Protein AF-A0A7C1HEB1-F1 (afdb_monomer_lite)

Secondary structure (DSSP, 8-state):
--HHHHHHHHHHHHHHHHHHGGGSPPPEEEEEEEE--EEE---TTS---TT-SS-EEE--EEEEEEEEEETTTTEEEEEEEEEEEEEEEETTEEEEEEEEEEEEEESSSS-STT-EEEEEEE----S------SS-TT---HHHHTTSS-SS-EEEEEEEEEPTTT--EEEEEEE-SS-SSS---S---EEEEEE-

pLDDT: mean 77.67, std 15.4, range [36.41, 97.12]

Sequence (196 aa):
MSKQIIRSITLSMLVLFSVSGMLMAAPTVKFFGYQWLRYTWYQEGAEQDSVSDKNGFNIPRTYIRTSVKDDDVGYDARLTLDINNVAGAQTGADWSIWVKYGYVDLYKLIPIPEMTLRIGLQNMYFGTVDPWGYPIATSAAFGDRHKIAPASAEHGVALVGLIPGGWGEYQLALYNGAGYKKLEDNTEKMGVASLL

Radius of gyration: 22.31 Å; chains: 1; bounding box: 43×63×53 Å

Structure (mmCIF, N/CA/C/O backbone):
data_AF-A0A7C1HEB1-F1
#
_entry.id   AF-A0A7C1HEB1-F1
#
loop_
_atom_site.group_PDB
_atom_site.id
_atom_site.type_symbol
_atom_site.label_atom_id
_atom_site.label_alt_id
_atom_site.label_comp_id
_atom_site.label_asym_id
_atom_site.label_entity_id
_atom_site.label_seq_id
_atom_site.pdbx_PDB_ins_code
_atom_site.Cartn_x
_atom_site.Cartn_y
_atom_site.Cartn_z
_atom_site.occupancy
_atom_site.B_iso_or_equiv
_atom_site.auth_seq_id
_atom_site.auth_comp_id
_atom_site.auth_asym_id
_atom_site.auth_atom_id
_atom_site.pdbx_PDB_model_num
ATOM 1 N N . MET A 1 1 ? -17.330 43.067 27.565 1.00 59.59 1 MET A N 1
ATOM 2 C CA . MET A 1 1 ? -16.017 42.404 27.380 1.00 59.59 1 MET A CA 1
ATOM 3 C C . MET A 1 1 ? -15.480 42.775 26.004 1.00 59.59 1 MET A C 1
ATOM 5 O O . MET A 1 1 ? -16.248 42.711 25.050 1.00 59.59 1 MET A O 1
ATOM 9 N N . SER A 1 2 ? -14.238 43.259 25.885 1.00 69.19 2 SER A N 1
ATOM 10 C CA . SER A 1 2 ? -13.726 43.737 24.590 1.00 69.19 2 SER A CA 1
ATOM 11 C C . SER A 1 2 ? -13.555 42.567 23.608 1.00 69.19 2 SER A C 1
ATOM 13 O O . SER A 1 2 ? -13.245 41.445 24.012 1.00 69.19 2 SER A O 1
ATOM 15 N N . LYS A 1 3 ? -13.743 42.812 22.303 1.00 68.69 3 LYS A N 1
ATOM 16 C CA . LYS A 1 3 ? -13.572 41.783 21.255 1.00 68.69 3 LYS A CA 1
ATOM 17 C C . LYS A 1 3 ? -12.175 41.144 21.277 1.00 68.69 3 LYS A C 1
ATOM 19 O O . LYS A 1 3 ? -12.022 40.002 20.856 1.00 68.69 3 LYS A O 1
ATOM 24 N N . GLN A 1 4 ? -11.172 41.861 21.787 1.00 71.69 4 GLN A N 1
ATOM 25 C CA . GLN A 1 4 ? -9.816 41.345 21.970 1.00 71.69 4 GLN A CA 1
ATOM 26 C C . GLN A 1 4 ? -9.747 40.285 23.076 1.00 71.69 4 GLN A C 1
ATOM 28 O O . GLN A 1 4 ? -9.157 39.238 22.853 1.00 71.69 4 GLN A O 1
ATOM 33 N N . ILE A 1 5 ? -10.433 40.486 24.206 1.00 73.25 5 ILE A N 1
ATOM 34 C CA . ILE A 1 5 ? -10.469 39.512 25.310 1.00 73.25 5 ILE A CA 1
ATOM 35 C C . ILE A 1 5 ? -11.168 38.215 24.875 1.00 73.25 5 ILE A C 1
ATOM 37 O O . ILE A 1 5 ? -10.679 37.128 25.163 1.00 73.25 5 ILE A O 1
ATOM 41 N N . ILE A 1 6 ? -12.263 38.311 24.109 1.00 73.81 6 ILE A N 1
ATOM 42 C CA . ILE A 1 6 ? -12.958 37.131 23.561 1.00 73.81 6 ILE A CA 1
ATOM 43 C C . ILE A 1 6 ? -12.044 36.358 22.598 1.00 73.81 6 ILE A C 1
ATOM 45 O O . ILE A 1 6 ? -11.964 35.135 22.684 1.00 73.81 6 ILE A O 1
ATOM 49 N N . ARG A 1 7 ? -11.314 37.055 21.715 1.00 66.38 7 ARG A N 1
ATOM 50 C CA . ARG A 1 7 ? -10.354 36.426 20.790 1.00 66.38 7 ARG A CA 1
ATOM 51 C C . ARG A 1 7 ? -9.211 35.736 21.530 1.00 66.38 7 ARG A C 1
ATOM 53 O O . ARG A 1 7 ? -8.883 34.609 21.183 1.00 66.38 7 ARG A O 1
ATOM 60 N N . SER A 1 8 ? -8.656 36.370 22.561 1.00 67.31 8 SER A N 1
ATOM 61 C CA . SER A 1 8 ? -7.593 35.779 23.377 1.00 67.31 8 SER A CA 1
ATOM 62 C C . SER A 1 8 ? -8.076 34.547 24.141 1.00 67.31 8 SER A C 1
ATOM 64 O O . SER A 1 8 ? -7.393 33.536 24.122 1.00 67.31 8 SER A O 1
ATOM 66 N N . ILE A 1 9 ? -9.272 34.578 24.737 1.00 75.12 9 ILE A N 1
ATOM 67 C CA . ILE A 1 9 ? -9.838 33.413 25.441 1.00 75.12 9 ILE A CA 1
ATOM 68 C C . ILE A 1 9 ? -10.138 32.270 24.464 1.00 75.12 9 ILE A C 1
ATOM 70 O O . ILE A 1 9 ? -9.823 31.122 24.759 1.00 75.12 9 ILE A O 1
ATOM 74 N N . THR A 1 10 ? -10.686 32.577 23.286 1.00 70.44 10 THR A N 1
ATOM 75 C CA . THR A 1 10 ? -10.991 31.565 22.259 1.00 70.44 10 THR A CA 1
ATOM 76 C C . THR A 1 10 ? -9.712 30.921 21.723 1.00 70.44 10 THR A C 1
ATOM 78 O O . THR A 1 10 ? -9.654 29.705 21.577 1.00 70.44 10 THR A O 1
ATOM 81 N N . LEU A 1 11 ? -8.663 31.716 21.484 1.00 67.69 11 LEU A N 1
ATOM 82 C CA . LEU A 1 11 ? -7.364 31.212 21.039 1.00 67.69 11 LEU A CA 1
ATOM 83 C C . LEU A 1 11 ? -6.690 30.370 22.130 1.00 67.69 11 LEU A C 1
ATOM 85 O O . LEU A 1 11 ? -6.200 29.285 21.837 1.00 67.69 11 LEU A O 1
ATOM 89 N N . SER A 1 12 ? -6.733 30.812 23.389 1.00 65.38 12 SER A N 1
ATOM 90 C CA . SER A 1 12 ? -6.209 30.043 24.522 1.00 65.38 12 SER A CA 1
ATOM 91 C C . SER A 1 12 ? -6.967 28.732 24.731 1.00 65.38 12 SER A C 1
ATOM 93 O O . SER A 1 12 ? -6.341 27.715 25.006 1.00 65.38 12 SER A O 1
ATOM 95 N N . MET A 1 13 ? -8.292 28.720 24.548 1.00 63.47 13 MET A N 1
ATOM 96 C CA . MET A 1 13 ? -9.091 27.491 24.589 1.00 63.47 13 MET A CA 1
ATOM 97 C C . MET A 1 13 ? -8.772 26.559 23.418 1.00 63.47 13 MET A C 1
ATOM 99 O O . MET A 1 13 ? -8.677 25.358 23.636 1.00 63.47 13 MET A O 1
ATOM 103 N N . LEU A 1 14 ? -8.538 27.079 22.210 1.00 57.66 14 LEU A N 1
ATOM 104 C CA . LEU A 1 14 ? -8.143 26.269 21.052 1.00 57.66 14 LEU A CA 1
ATOM 105 C C . LEU A 1 14 ? -6.755 25.636 21.252 1.00 57.66 14 LEU A C 1
ATOM 107 O O . LEU A 1 14 ? -6.564 24.460 20.951 1.00 57.66 14 LEU A O 1
ATOM 111 N N . VAL A 1 15 ? -5.815 26.389 21.834 1.00 61.72 15 VAL A N 1
ATOM 112 C CA . VAL A 1 15 ? -4.484 25.887 22.203 1.00 61.72 15 VAL A CA 1
ATOM 113 C C . VAL A 1 15 ? -4.595 24.840 23.319 1.00 61.72 15 VAL A C 1
ATOM 115 O O . VAL A 1 15 ? -4.015 23.762 23.205 1.00 61.72 15 VAL A O 1
ATOM 118 N N . LEU A 1 16 ? -5.411 25.079 24.349 1.00 53.75 16 LEU A N 1
ATOM 119 C CA . LEU A 1 16 ? -5.664 24.109 25.422 1.00 53.75 16 LEU A CA 1
ATOM 120 C C . LEU A 1 16 ? -6.377 22.841 24.923 1.00 53.75 16 LEU A C 1
ATOM 122 O O . LEU A 1 16 ? -6.039 21.757 25.389 1.00 53.75 16 LEU A O 1
ATOM 126 N N . PHE A 1 17 ? -7.282 22.931 23.943 1.00 55.97 17 PHE A N 1
ATOM 127 C CA . PHE A 1 17 ? -7.885 21.766 23.277 1.00 55.97 17 PHE A CA 1
ATOM 128 C C . PHE A 1 17 ? -6.866 20.997 22.424 1.00 55.97 17 PHE A C 1
ATOM 130 O O . PHE A 1 17 ? -6.863 19.769 22.436 1.00 55.97 17 PHE A O 1
ATOM 137 N N . SER A 1 18 ? -5.948 21.693 21.745 1.00 54.16 18 SER A N 1
ATOM 138 C CA . SER A 1 18 ? -4.881 21.034 20.977 1.00 54.16 18 SER A CA 1
ATOM 139 C C . SER A 1 18 ? -3.826 20.345 21.853 1.00 54.16 18 SER A C 1
ATOM 141 O O . SER A 1 18 ? -3.242 19.353 21.431 1.00 54.16 18 SER A O 1
ATOM 143 N N . VAL A 1 19 ? -3.614 20.825 23.085 1.00 54.19 19 VAL A N 1
ATOM 144 C CA . VAL A 1 19 ? -2.647 20.244 24.036 1.00 54.19 19 VAL A CA 1
ATOM 145 C C . VAL A 1 19 ? -3.284 19.163 24.917 1.00 54.19 19 VAL A C 1
ATOM 147 O O . VAL A 1 19 ? -2.630 18.180 25.244 1.00 54.19 19 VAL A O 1
ATOM 150 N N . SER A 1 20 ? -4.571 19.272 25.260 1.00 53.69 20 SER A N 1
ATOM 151 C CA . SER A 1 20 ? -5.275 18.232 26.036 1.00 53.69 20 SER A CA 1
ATOM 152 C C . SER A 1 20 ? -5.559 16.955 25.236 1.00 53.69 20 SER A C 1
ATOM 154 O O . SER A 1 20 ? -5.693 15.892 25.835 1.00 53.69 20 SER A O 1
ATOM 156 N N . GLY A 1 21 ? -5.544 17.017 23.898 1.00 51.06 21 GLY A N 1
ATOM 157 C CA . GLY A 1 21 ? -5.541 15.828 23.037 1.00 51.06 21 GLY A CA 1
ATOM 158 C C . GLY A 1 21 ? -4.247 14.998 23.092 1.00 51.06 21 GLY A C 1
ATOM 159 O O . GLY A 1 21 ? -4.238 13.871 22.613 1.00 51.06 21 GLY A O 1
ATOM 160 N N . MET A 1 22 ? -3.164 15.513 23.692 1.00 47.56 22 MET A N 1
ATOM 161 C CA . MET A 1 22 ? -1.859 14.830 23.787 1.00 47.56 22 MET A CA 1
ATOM 162 C C . MET A 1 22 ? -1.705 13.942 25.037 1.00 47.56 22 MET A C 1
ATOM 164 O O . MET A 1 22 ? -0.598 13.512 25.351 1.00 47.56 22 MET A O 1
ATOM 168 N N . LEU A 1 23 ? -2.794 13.675 25.766 1.00 46.06 23 LEU A N 1
ATOM 169 C CA . LEU A 1 23 ? -2.811 12.804 26.955 1.00 46.06 23 LEU A CA 1
ATOM 170 C C . LEU A 1 23 ? -3.294 11.367 26.678 1.00 46.06 23 LEU A C 1
ATOM 172 O O . LEU A 1 23 ? -3.418 10.579 27.612 1.00 46.06 23 LEU A O 1
ATOM 176 N N . MET A 1 24 ? -3.516 11.018 25.410 1.00 53.59 24 MET A N 1
ATOM 177 C CA . MET A 1 24 ? -3.727 9.644 24.933 1.00 53.59 24 MET A CA 1
ATOM 178 C C . MET A 1 24 ? -2.390 9.108 24.400 1.00 53.59 24 MET A C 1
ATOM 180 O O . MET A 1 24 ? -1.529 9.914 24.034 1.00 53.59 24 MET A O 1
ATOM 184 N N . ALA A 1 25 ? -2.156 7.793 24.416 1.00 62.84 25 ALA A N 1
ATOM 185 C CA . ALA A 1 25 ? -0.846 7.223 24.099 1.00 62.84 25 ALA A CA 1
ATOM 186 C C . ALA A 1 25 ? -0.289 7.801 22.785 1.00 62.84 25 ALA A C 1
ATOM 188 O O . ALA A 1 25 ? -0.969 7.804 21.762 1.00 62.84 25 ALA A O 1
ATOM 189 N N . ALA A 1 26 ? 0.937 8.336 22.818 1.00 74.56 26 ALA A N 1
ATOM 190 C CA . ALA A 1 26 ? 1.513 8.997 21.653 1.00 74.56 26 ALA A CA 1
ATOM 191 C C . ALA A 1 26 ? 1.495 8.050 20.436 1.00 74.56 26 ALA A C 1
ATOM 193 O O . ALA A 1 26 ? 1.832 6.868 20.583 1.00 74.56 26 ALA A O 1
ATOM 194 N N . PRO A 1 27 ? 1.138 8.544 19.236 1.00 87.50 27 PRO A N 1
ATOM 195 C CA . PRO A 1 27 ? 1.076 7.703 18.055 1.00 87.50 27 PRO A CA 1
ATOM 196 C C . PRO A 1 27 ? 2.440 7.056 17.799 1.00 87.50 27 PRO A C 1
ATOM 198 O O . PRO A 1 27 ? 3.492 7.698 17.844 1.00 87.50 27 PRO A O 1
ATOM 201 N N . THR A 1 28 ? 2.425 5.760 17.510 1.00 92.50 28 THR A N 1
ATOM 202 C CA . THR A 1 28 ? 3.623 5.010 17.154 1.00 92.50 28 THR A CA 1
ATOM 203 C C . THR A 1 28 ? 4.024 5.345 15.726 1.00 92.50 28 THR A C 1
ATOM 205 O O . THR A 1 28 ? 3.282 5.067 14.782 1.00 92.50 28 THR A O 1
ATOM 208 N N . VAL A 1 29 ? 5.233 5.874 15.554 1.00 92.56 29 VAL A N 1
ATOM 209 C CA . VAL A 1 29 ? 5.832 6.120 14.238 1.00 92.56 29 VAL A CA 1
ATOM 210 C C . VAL A 1 29 ? 6.866 5.037 13.942 1.00 92.56 29 VAL A C 1
ATOM 212 O O . VAL A 1 29 ? 7.757 4.787 14.753 1.00 92.56 29 VAL A O 1
ATOM 215 N N . LYS A 1 30 ? 6.774 4.396 12.773 1.00 93.38 30 LYS A N 1
ATOM 216 C CA . LYS A 1 30 ? 7.783 3.441 12.287 1.00 93.38 30 LYS A CA 1
ATOM 217 C C . LYS A 1 30 ? 8.324 3.885 10.940 1.00 93.38 30 LYS A C 1
ATOM 219 O O . LYS A 1 30 ? 7.571 4.310 10.064 1.00 93.38 30 LYS A O 1
ATOM 224 N N . PHE A 1 31 ? 9.627 3.708 10.774 1.00 93.44 31 PHE A N 1
ATOM 225 C CA . PHE A 1 31 ? 10.326 3.884 9.511 1.00 93.44 31 PHE A CA 1
ATOM 226 C C . PHE A 1 31 ? 10.857 2.532 9.051 1.00 93.44 31 PHE A C 1
ATOM 228 O O . PHE A 1 31 ? 11.387 1.757 9.846 1.00 93.44 31 PHE A O 1
ATOM 235 N N . PHE A 1 32 ? 10.697 2.245 7.768 1.00 91.12 32 PHE A N 1
ATOM 236 C CA . PHE A 1 32 ? 11.180 1.025 7.143 1.00 91.12 32 PHE A CA 1
ATOM 237 C C . PHE A 1 32 ? 11.791 1.364 5.787 1.00 91.12 32 PHE A C 1
ATOM 239 O O . PHE A 1 32 ? 11.237 2.160 5.032 1.00 91.12 32 PHE A O 1
ATOM 246 N N . GLY A 1 33 ? 12.919 0.742 5.471 1.00 89.50 33 GLY A N 1
ATOM 247 C CA . GLY A 1 33 ? 13.586 0.878 4.186 1.00 89.50 33 GLY A CA 1
ATOM 248 C C . GLY A 1 33 ? 13.984 -0.490 3.657 1.00 89.50 33 GLY A C 1
ATOM 249 O O . GLY A 1 33 ? 14.393 -1.356 4.427 1.00 89.50 33 GLY A O 1
ATOM 250 N N . TYR A 1 34 ? 13.863 -0.684 2.349 1.00 87.69 34 TYR A N 1
ATOM 251 C CA . TYR A 1 34 ? 14.335 -1.892 1.681 1.00 87.69 34 TYR A CA 1
ATOM 252 C C . TYR A 1 34 ? 14.831 -1.564 0.276 1.00 87.69 34 TYR A C 1
ATOM 254 O O . TYR A 1 34 ? 14.217 -0.771 -0.437 1.00 87.69 34 TYR A O 1
ATOM 262 N N . GLN A 1 35 ? 15.930 -2.190 -0.134 1.00 88.06 35 GLN A N 1
ATOM 263 C CA . GLN A 1 35 ? 16.543 -1.980 -1.438 1.00 88.06 35 GLN A CA 1
ATOM 264 C C . GLN A 1 35 ? 16.778 -3.322 -2.127 1.00 88.06 35 GLN A C 1
ATOM 266 O O . GLN A 1 35 ? 17.270 -4.268 -1.513 1.00 88.06 35 GLN A O 1
ATOM 271 N N . TRP A 1 36 ? 16.442 -3.393 -3.415 1.00 84.44 36 TRP A N 1
ATOM 272 C CA . TRP A 1 36 ? 16.766 -4.548 -4.244 1.00 84.44 36 TRP A CA 1
ATOM 273 C C . TRP A 1 36 ? 18.161 -4.365 -4.825 1.00 84.44 36 TRP A C 1
ATOM 275 O O . TRP A 1 36 ? 18.364 -3.471 -5.637 1.00 84.44 36 TRP A O 1
ATOM 285 N N . LEU A 1 37 ? 19.100 -5.228 -4.452 1.00 87.12 37 LEU A N 1
ATOM 286 C CA . LEU A 1 37 ? 20.380 -5.363 -5.143 1.00 87.12 37 LEU A CA 1
ATOM 287 C C . LEU A 1 37 ? 20.273 -6.582 -6.060 1.00 87.12 37 LEU A C 1
ATOM 289 O O . LEU A 1 37 ? 20.039 -7.690 -5.575 1.00 87.12 37 LEU A O 1
ATOM 293 N N . ARG A 1 38 ? 20.384 -6.390 -7.376 1.00 82.19 38 ARG A N 1
ATOM 294 C CA . ARG A 1 38 ? 20.187 -7.458 -8.363 1.00 82.19 38 ARG A CA 1
ATOM 295 C C . ARG A 1 38 ? 21.418 -7.594 -9.248 1.00 82.19 38 ARG A C 1
ATOM 297 O O . ARG A 1 38 ? 21.892 -6.619 -9.817 1.00 82.19 38 ARG A O 1
ATOM 304 N N . TYR A 1 39 ? 21.889 -8.827 -9.400 1.00 83.38 39 TYR A N 1
ATOM 305 C CA . TYR A 1 39 ? 22.792 -9.219 -10.475 1.00 83.38 39 TYR A CA 1
ATOM 306 C C . TYR A 1 39 ? 22.024 -10.107 -11.452 1.00 83.38 39 TYR A C 1
ATOM 308 O O . TYR A 1 39 ? 21.379 -11.068 -11.035 1.00 83.38 39 TYR A O 1
ATOM 316 N N . THR A 1 40 ? 22.083 -9.768 -12.734 1.00 77.94 40 THR A N 1
ATOM 317 C CA . THR A 1 40 ? 21.461 -10.533 -13.815 1.00 77.94 40 THR A CA 1
ATOM 318 C C . THR A 1 40 ? 22.559 -11.154 -14.663 1.00 77.94 40 THR A C 1
ATOM 320 O O . THR A 1 40 ? 23.503 -10.460 -15.047 1.00 77.94 40 THR A O 1
ATOM 323 N N . TRP A 1 41 ? 22.423 -12.444 -14.961 1.00 79.50 41 TRP A N 1
ATOM 324 C CA . TRP A 1 41 ? 23.233 -13.151 -15.947 1.00 79.50 41 TRP A CA 1
ATOM 325 C C . TRP A 1 41 ? 22.310 -13.667 -17.052 1.00 79.50 41 TRP A C 1
ATOM 327 O O . TRP A 1 41 ? 21.428 -14.481 -16.794 1.00 79.50 41 TRP A O 1
ATOM 337 N N . TYR A 1 42 ? 22.476 -13.135 -18.258 1.00 74.25 42 TYR A N 1
ATOM 338 C CA . TYR A 1 42 ? 21.704 -13.493 -19.438 1.00 74.25 42 TYR A CA 1
ATOM 339 C C . TYR A 1 42 ? 22.364 -14.658 -20.181 1.00 74.25 42 TYR A C 1
ATOM 341 O O . TYR A 1 42 ? 23.579 -14.665 -20.398 1.00 74.25 42 TYR A O 1
ATOM 349 N N . GLN A 1 43 ? 21.541 -15.616 -20.603 1.00 72.50 43 GLN A N 1
ATOM 350 C CA . GLN A 1 43 ? 21.923 -16.707 -21.491 1.00 72.50 43 GLN A CA 1
ATOM 351 C C . GLN A 1 43 ? 21.139 -16.600 -22.797 1.00 72.50 43 GLN A C 1
ATOM 353 O O . GLN A 1 43 ? 19.936 -16.336 -22.790 1.00 72.50 43 GLN A O 1
ATOM 358 N N . GLU A 1 44 ? 21.820 -16.832 -23.915 1.00 70.25 44 GLU A N 1
ATOM 359 C CA . GLU A 1 44 ? 21.201 -16.859 -25.237 1.00 70.25 44 GLU A CA 1
ATOM 360 C C . GLU A 1 44 ? 20.070 -17.904 -25.281 1.00 70.25 44 GLU A C 1
ATOM 362 O O . GLU A 1 44 ? 20.260 -19.058 -24.899 1.00 70.25 44 GLU A O 1
ATOM 367 N N . GLY A 1 45 ? 18.875 -17.480 -25.706 1.00 68.25 45 GLY A N 1
ATOM 368 C CA . GLY A 1 45 ? 17.664 -18.312 -25.727 1.00 68.25 45 GLY A CA 1
ATOM 369 C C . GLY A 1 45 ? 16.776 -18.228 -24.477 1.00 68.25 45 GLY A C 1
ATOM 370 O O . GLY A 1 45 ? 15.698 -18.820 -24.477 1.00 68.25 45 GLY A O 1
ATOM 371 N N . ALA A 1 46 ? 17.173 -17.487 -23.435 1.00 65.06 46 ALA A N 1
ATOM 372 C CA . ALA A 1 46 ? 16.303 -17.195 -22.293 1.00 65.06 46 ALA A CA 1
ATOM 373 C C . ALA A 1 46 ? 15.227 -16.148 -22.643 1.00 65.06 46 ALA A C 1
ATOM 375 O O . ALA A 1 46 ? 15.473 -15.231 -23.432 1.00 65.06 46 ALA A O 1
ATOM 376 N N . GLU A 1 47 ? 14.044 -16.270 -22.026 1.00 58.22 47 GLU A N 1
ATOM 377 C CA . GLU A 1 47 ? 12.970 -15.277 -22.134 1.00 58.22 47 GLU A CA 1
ATOM 378 C C . GLU A 1 47 ? 13.467 -13.918 -21.614 1.00 58.22 47 GLU A C 1
ATOM 380 O O . GLU A 1 47 ? 14.047 -13.815 -20.530 1.00 58.22 47 GLU A O 1
ATOM 385 N N . GLN A 1 48 ? 13.302 -12.883 -22.434 1.00 55.16 48 GLN A N 1
ATOM 386 C CA . GLN A 1 48 ? 13.881 -11.563 -22.210 1.00 55.16 48 GLN A CA 1
ATOM 387 C C . GLN A 1 48 ? 13.101 -10.826 -21.110 1.00 55.16 48 GLN A C 1
ATOM 389 O O . GLN A 1 48 ? 11.924 -10.513 -21.282 1.00 55.16 48 GLN A O 1
ATOM 394 N N . ASP A 1 49 ? 13.746 -10.531 -19.976 1.00 53.94 49 ASP A N 1
ATOM 395 C CA . ASP A 1 49 ? 13.178 -9.614 -18.983 1.00 53.94 49 ASP A CA 1
ATOM 396 C C . ASP A 1 49 ? 13.340 -8.176 -19.493 1.00 53.94 49 ASP A C 1
ATOM 398 O O . ASP A 1 49 ? 14.431 -7.749 -19.869 1.00 53.94 49 ASP A O 1
ATOM 402 N N . SER A 1 50 ? 12.255 -7.409 -19.440 1.00 50.88 50 SER A N 1
ATOM 403 C CA . SER A 1 50 ? 12.127 -5.983 -19.779 1.00 50.88 50 SER A CA 1
ATOM 404 C C . SER A 1 50 ? 13.109 -5.018 -19.080 1.00 50.88 50 SER A C 1
ATOM 406 O O . SER A 1 50 ? 13.000 -3.805 -19.250 1.00 50.88 50 SER A O 1
ATOM 408 N N . VAL A 1 51 ? 14.052 -5.525 -18.279 1.00 50.12 51 VAL A N 1
ATOM 409 C CA . VAL A 1 51 ? 14.966 -4.743 -17.436 1.00 50.12 51 VAL A CA 1
ATOM 410 C C . VAL A 1 51 ? 16.428 -4.796 -17.911 1.00 50.12 51 VAL A C 1
ATOM 412 O O . VAL A 1 51 ? 17.166 -3.858 -17.611 1.00 50.12 51 VAL A O 1
ATOM 415 N N . SER A 1 52 ? 16.887 -5.831 -18.635 1.00 50.78 52 SER A N 1
ATOM 416 C CA . SER A 1 52 ? 18.277 -5.873 -19.136 1.00 50.78 52 SER A CA 1
ATOM 417 C C . SER A 1 52 ? 18.530 -6.957 -20.191 1.00 50.78 52 SER A C 1
ATOM 419 O O . SER A 1 52 ? 18.390 -8.143 -19.908 1.00 50.78 52 SER A O 1
ATOM 421 N N . ASP A 1 53 ? 19.073 -6.555 -21.343 1.00 55.38 53 ASP A N 1
ATOM 422 C CA . ASP A 1 53 ? 19.540 -7.457 -22.415 1.00 55.38 53 ASP A CA 1
ATOM 423 C C . ASP A 1 53 ? 20.974 -7.975 -22.179 1.00 55.38 53 ASP A C 1
ATOM 425 O O . ASP A 1 53 ? 21.622 -8.514 -23.079 1.00 55.38 53 ASP A O 1
ATOM 429 N N . LYS A 1 54 ? 21.544 -7.710 -20.996 1.00 67.25 54 LYS A N 1
ATOM 430 C CA . LYS A 1 54 ? 22.966 -7.926 -20.696 1.00 67.25 54 LYS A CA 1
ATOM 431 C C . LYS A 1 54 ? 23.186 -8.382 -19.260 1.00 67.25 54 LYS A C 1
ATOM 433 O O . LYS A 1 54 ? 22.397 -8.091 -18.359 1.00 67.25 54 LYS A O 1
ATOM 438 N N . ASN A 1 55 ? 24.335 -9.020 -19.047 1.00 80.62 55 ASN A N 1
ATOM 439 C CA . ASN A 1 55 ? 24.866 -9.252 -17.711 1.00 80.62 55 ASN A CA 1
ATOM 440 C C . ASN A 1 55 ? 25.081 -7.910 -17.014 1.00 80.62 55 ASN A C 1
ATOM 442 O O . ASN A 1 55 ? 25.703 -7.013 -17.587 1.00 80.62 55 ASN A O 1
ATOM 446 N N . GLY A 1 56 ? 24.600 -7.766 -15.787 1.00 80.25 56 GLY A N 1
ATOM 447 C CA . GLY A 1 56 ? 24.673 -6.475 -15.123 1.00 80.25 56 GLY A CA 1
ATOM 448 C C . GLY A 1 56 ? 24.241 -6.508 -13.674 1.00 80.25 56 GLY A C 1
ATOM 449 O O . GLY A 1 56 ? 23.431 -7.336 -13.261 1.00 80.25 56 GLY A O 1
ATOM 450 N N . PHE A 1 57 ? 24.796 -5.574 -12.911 1.00 84.81 57 PHE A N 1
ATOM 451 C CA . PHE A 1 57 ? 24.325 -5.254 -11.576 1.00 84.81 57 PHE A CA 1
ATOM 452 C C . PHE A 1 57 ? 23.435 -4.016 -11.648 1.00 84.81 57 PHE A C 1
ATOM 454 O O . PHE A 1 57 ? 23.822 -3.011 -12.244 1.00 84.81 57 PHE A O 1
ATOM 461 N N . ASN A 1 58 ? 22.258 -4.072 -11.038 1.00 82.06 58 ASN A N 1
ATOM 462 C CA . ASN A 1 58 ? 21.369 -2.929 -10.924 1.00 82.06 58 ASN A CA 1
ATOM 463 C C . ASN A 1 58 ? 20.629 -2.908 -9.584 1.00 82.06 58 ASN A C 1
ATOM 465 O O . ASN A 1 58 ? 20.517 -3.906 -8.872 1.00 82.06 58 ASN A O 1
ATOM 469 N N . ILE A 1 59 ? 20.107 -1.728 -9.253 1.00 86.00 59 ILE A N 1
ATOM 470 C CA . ILE A 1 59 ? 19.240 -1.510 -8.097 1.00 86.00 59 ILE A CA 1
ATOM 471 C C . ILE A 1 59 ? 17.850 -1.198 -8.637 1.00 86.00 59 ILE A C 1
ATOM 473 O O . ILE A 1 59 ? 17.536 -0.026 -8.780 1.00 86.00 59 ILE A O 1
ATOM 477 N N . PRO A 1 60 ? 17.018 -2.184 -9.008 1.00 78.19 60 PRO A N 1
ATOM 478 C CA . PRO A 1 60 ? 15.795 -1.897 -9.755 1.00 78.19 60 PRO A CA 1
ATOM 479 C C . PRO A 1 60 ? 14.806 -1.029 -8.966 1.00 78.19 60 PRO A C 1
ATOM 481 O O . PRO A 1 60 ? 14.089 -0.224 -9.560 1.00 78.19 60 PRO A O 1
ATOM 484 N N . ARG A 1 61 ? 14.765 -1.182 -7.634 1.00 84.38 61 ARG A N 1
ATOM 485 C CA . ARG A 1 61 ? 13.853 -0.450 -6.749 1.00 84.38 61 ARG A CA 1
ATOM 486 C C . ARG A 1 61 ? 14.474 -0.165 -5.385 1.00 84.38 61 ARG A C 1
ATOM 488 O O . ARG A 1 61 ? 15.272 -0.952 -4.872 1.00 84.38 61 ARG A O 1
ATOM 495 N N . THR A 1 62 ? 14.042 0.929 -4.766 1.00 90.12 62 THR A N 1
ATOM 496 C CA . THR A 1 62 ? 14.250 1.230 -3.342 1.00 90.12 62 THR A CA 1
ATOM 497 C C . THR A 1 62 ? 12.929 1.686 -2.739 1.00 90.12 62 THR A C 1
ATOM 499 O O . THR A 1 62 ? 12.299 2.601 -3.266 1.00 90.12 62 THR A O 1
ATOM 502 N N . TYR A 1 63 ? 12.506 1.061 -1.641 1.00 91.50 63 TYR A N 1
ATOM 503 C CA . TYR A 1 63 ? 11.321 1.461 -0.890 1.00 91.50 63 TYR A CA 1
ATOM 504 C C . TYR A 1 63 ? 11.705 2.169 0.394 1.00 91.50 63 TYR A C 1
ATOM 506 O O . TYR A 1 63 ? 12.525 1.675 1.167 1.00 91.50 63 TYR A O 1
ATOM 514 N N . ILE A 1 64 ? 11.033 3.287 0.643 1.00 94.19 64 ILE A N 1
ATOM 515 C CA . ILE A 1 64 ? 11.051 3.987 1.925 1.00 94.19 64 ILE A CA 1
ATOM 516 C C . ILE A 1 64 ? 9.609 4.063 2.401 1.00 94.19 64 ILE A C 1
ATOM 518 O O . ILE A 1 64 ? 8.733 4.525 1.673 1.00 94.19 64 ILE A O 1
ATOM 522 N N . ARG A 1 65 ? 9.350 3.585 3.613 1.00 94.44 65 ARG A N 1
ATOM 523 C CA . ARG A 1 65 ? 8.023 3.555 4.215 1.00 94.44 65 ARG A CA 1
ATOM 524 C C . ARG A 1 65 ? 8.032 4.246 5.566 1.00 94.44 65 ARG A C 1
ATOM 526 O O . ARG A 1 65 ? 8.885 3.971 6.408 1.00 94.44 65 ARG A O 1
ATOM 533 N N . THR A 1 66 ? 7.001 5.044 5.788 1.00 96.44 66 THR A N 1
ATOM 534 C CA . THR A 1 66 ? 6.647 5.591 7.095 1.00 96.44 66 THR A CA 1
ATOM 535 C C . THR A 1 66 ? 5.237 5.134 7.443 1.00 96.44 66 THR A C 1
ATOM 537 O O . THR A 1 66 ? 4.343 5.178 6.596 1.00 96.44 66 THR A O 1
ATOM 540 N N . SER A 1 67 ? 5.036 4.683 8.679 1.00 94.62 67 SER A N 1
ATOM 541 C CA . SER A 1 67 ? 3.706 4.397 9.220 1.00 94.62 67 SER A CA 1
ATOM 542 C C . SER A 1 67 ? 3.487 5.134 10.530 1.00 94.62 67 SER A C 1
ATOM 544 O O . SER A 1 67 ? 4.395 5.170 11.363 1.00 94.62 67 SER A O 1
ATOM 546 N N . VAL A 1 68 ? 2.284 5.663 10.722 1.00 95.81 68 VAL A N 1
ATOM 547 C CA . VAL A 1 68 ? 1.844 6.316 11.958 1.00 95.81 68 VAL A CA 1
ATOM 548 C C . VAL A 1 68 ? 0.591 5.602 12.435 1.00 95.81 68 VAL A C 1
ATOM 550 O O . VAL A 1 68 ? -0.399 5.552 11.709 1.00 95.81 68 VAL A O 1
ATOM 553 N N . LYS A 1 69 ? 0.642 5.040 13.640 1.00 95.75 69 LYS A N 1
ATOM 554 C CA . LYS A 1 69 ? -0.449 4.255 14.213 1.00 95.75 69 LYS A CA 1
ATOM 555 C C . LYS A 1 69 ? -0.839 4.802 15.575 1.00 95.75 69 LYS A C 1
ATOM 557 O O . LYS A 1 69 ? 0.030 5.022 16.413 1.00 95.75 69 LYS A O 1
ATOM 562 N N . ASP A 1 70 ? -2.132 4.941 15.804 1.00 94.19 70 ASP A N 1
ATOM 563 C CA . ASP A 1 70 ? -2.700 5.277 17.105 1.00 94.19 70 ASP A CA 1
ATOM 564 C C . ASP A 1 70 ? -3.752 4.226 17.451 1.00 94.19 70 ASP A C 1
ATOM 566 O O . ASP A 1 70 ? -4.813 4.154 16.823 1.00 94.19 70 ASP A O 1
ATOM 570 N N . ASP A 1 71 ? -3.411 3.370 18.412 1.00 91.50 71 ASP A N 1
ATOM 571 C CA . ASP A 1 71 ? -4.273 2.288 18.879 1.00 91.50 71 ASP A CA 1
ATOM 572 C C . ASP A 1 71 ? -5.449 2.786 19.716 1.00 91.50 71 ASP A C 1
ATOM 574 O O . ASP A 1 71 ? -6.474 2.107 19.757 1.00 91.50 71 ASP A O 1
ATOM 578 N N . ASP A 1 72 ? -5.362 3.966 20.335 1.00 90.38 72 ASP A N 1
ATOM 579 C CA . ASP A 1 72 ? -6.452 4.538 21.126 1.00 90.38 72 ASP A CA 1
ATOM 580 C C . ASP A 1 72 ? -7.538 5.086 20.198 1.00 90.38 72 ASP A C 1
ATOM 582 O O . ASP A 1 72 ? -8.707 4.698 20.318 1.00 90.38 72 ASP A O 1
ATOM 586 N N . VAL A 1 73 ? -7.139 5.889 19.207 1.00 91.06 73 VAL A N 1
ATOM 587 C CA . VAL A 1 73 ? -8.035 6.462 18.187 1.00 91.06 73 VAL A CA 1
ATOM 588 C C . VAL A 1 73 ? -8.489 5.406 17.174 1.00 91.06 73 VAL A C 1
ATOM 590 O O . VAL A 1 73 ? -9.618 5.455 16.686 1.00 91.06 73 VAL A O 1
ATOM 593 N N . GLY A 1 74 ? -7.646 4.415 16.889 1.00 92.44 74 GLY A N 1
ATOM 594 C CA . GLY A 1 74 ? -7.978 3.301 16.009 1.00 92.44 74 GLY A CA 1
ATOM 595 C C . GLY A 1 74 ? -7.645 3.534 14.538 1.00 92.44 74 GLY A C 1
ATOM 596 O O . GLY A 1 74 ? -8.462 3.188 13.676 1.00 92.44 74 GLY A O 1
ATOM 597 N N . TYR A 1 75 ? -6.471 4.115 14.253 1.00 95.00 75 TYR A N 1
ATOM 598 C CA . TYR A 1 75 ? -5.969 4.271 12.883 1.00 95.00 75 TYR A CA 1
ATOM 599 C C . TYR A 1 75 ? -4.530 3.769 12.671 1.00 95.00 75 TYR A C 1
ATOM 601 O O . TYR A 1 75 ? -3.729 3.728 13.605 1.00 95.00 75 TYR A O 1
ATOM 609 N N . ASP A 1 76 ? -4.206 3.388 11.429 1.00 96.06 76 ASP A N 1
ATOM 610 C CA . ASP A 1 76 ? -2.850 3.101 10.917 1.00 96.06 76 ASP A CA 1
ATOM 611 C C . ASP A 1 76 ? -2.703 3.749 9.529 1.00 96.06 76 ASP A C 1
ATOM 613 O O . ASP A 1 76 ? -3.300 3.309 8.546 1.00 96.06 76 ASP A O 1
ATOM 617 N N . ALA A 1 77 ? -1.942 4.838 9.452 1.00 96.31 77 ALA A N 1
ATOM 618 C CA . ALA A 1 77 ? -1.656 5.548 8.211 1.00 96.31 77 ALA A CA 1
ATOM 619 C C . ALA A 1 77 ? -0.296 5.124 7.654 1.00 96.31 77 ALA A C 1
ATOM 621 O O . ALA A 1 77 ? 0.693 5.070 8.390 1.00 96.31 77 ALA A O 1
ATOM 622 N N . ARG A 1 78 ? -0.213 4.874 6.342 1.00 95.56 78 ARG A N 1
ATOM 623 C CA . ARG A 1 78 ? 1.013 4.415 5.675 1.00 95.56 78 ARG A CA 1
ATOM 624 C C . ARG A 1 78 ? 1.323 5.219 4.426 1.00 95.56 78 ARG A C 1
ATOM 626 O O . ARG A 1 78 ? 0.483 5.361 3.542 1.00 95.56 78 ARG A O 1
ATOM 633 N N . LEU A 1 79 ? 2.582 5.633 4.320 1.00 95.81 79 LEU A N 1
ATOM 634 C CA . LEU A 1 79 ? 3.181 6.204 3.119 1.00 95.81 79 LEU A CA 1
ATOM 635 C C . LEU A 1 79 ? 4.351 5.318 2.690 1.00 95.81 79 LEU A C 1
ATOM 637 O O . LEU A 1 79 ? 5.244 5.044 3.486 1.00 95.81 79 LEU A O 1
ATOM 641 N N . THR A 1 80 ? 4.353 4.851 1.445 1.00 93.50 80 THR A N 1
ATOM 642 C CA . THR A 1 80 ? 5.470 4.120 0.835 1.00 93.50 80 THR A CA 1
ATOM 643 C C . THR A 1 80 ? 5.880 4.814 -0.452 1.00 93.50 80 THR A C 1
ATOM 645 O O . THR A 1 80 ? 5.076 4.926 -1.378 1.00 93.50 80 THR A O 1
ATOM 648 N N . LEU A 1 81 ? 7.140 5.228 -0.516 1.00 92.94 81 LEU A N 1
ATOM 649 C CA . LEU A 1 81 ? 7.787 5.745 -1.712 1.00 92.94 81 LEU A CA 1
ATOM 650 C C . LEU A 1 81 ? 8.505 4.604 -2.437 1.00 92.94 81 LEU A C 1
ATOM 652 O O . LEU A 1 81 ? 9.195 3.809 -1.800 1.00 92.94 81 LEU A O 1
ATOM 656 N N . ASP A 1 82 ? 8.339 4.538 -3.754 1.00 88.94 82 ASP A N 1
ATOM 657 C CA . ASP A 1 82 ? 9.008 3.608 -4.663 1.00 88.94 82 ASP A CA 1
ATOM 658 C C . ASP A 1 82 ? 9.932 4.391 -5.597 1.00 88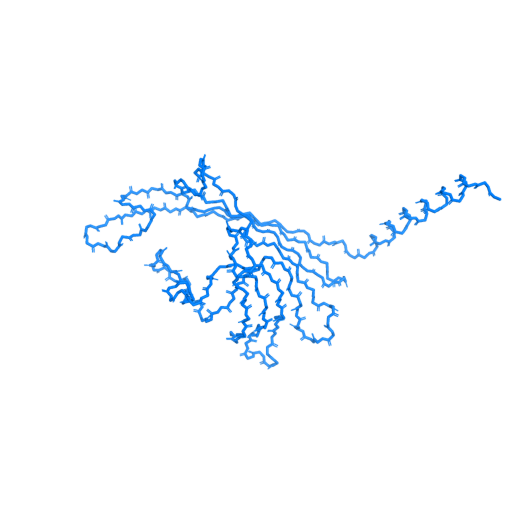.94 82 ASP A C 1
ATOM 660 O O . ASP A 1 82 ? 9.472 5.112 -6.486 1.00 88.94 82 ASP A O 1
ATOM 664 N N . ILE A 1 83 ? 11.235 4.251 -5.370 1.00 90.25 83 ILE A N 1
ATOM 665 C CA . ILE A 1 83 ? 12.281 4.840 -6.198 1.00 90.25 83 ILE A CA 1
ATOM 666 C C . ILE A 1 83 ? 12.694 3.787 -7.223 1.00 90.25 83 ILE A C 1
ATOM 668 O O . ILE A 1 83 ? 13.388 2.826 -6.879 1.00 90.25 83 ILE A O 1
ATOM 672 N N . ASN A 1 84 ? 12.255 3.959 -8.469 1.00 83.25 84 ASN A N 1
ATOM 673 C CA . ASN A 1 84 ? 12.631 3.078 -9.573 1.00 83.25 84 ASN A CA 1
ATOM 674 C C . ASN A 1 84 ? 13.878 3.646 -10.251 1.00 83.25 84 ASN A C 1
ATOM 676 O O . ASN A 1 84 ? 13.871 4.811 -10.641 1.00 83.25 84 ASN A O 1
ATOM 680 N N . ASN A 1 85 ? 14.909 2.818 -10.404 1.00 80.06 85 ASN A N 1
ATOM 681 C CA . ASN A 1 85 ? 16.102 3.143 -11.184 1.00 80.06 85 ASN A CA 1
ATOM 682 C C . ASN A 1 85 ? 16.023 2.383 -12.507 1.00 80.06 85 ASN A C 1
ATOM 684 O O . ASN A 1 85 ? 16.559 1.281 -12.662 1.00 80.06 85 ASN A O 1
ATOM 688 N N . VAL A 1 86 ? 15.247 2.949 -13.421 1.00 73.75 86 VAL A N 1
ATOM 689 C CA . VAL A 1 86 ? 15.019 2.410 -14.759 1.00 73.75 86 VAL A CA 1
ATOM 690 C C . VAL A 1 86 ? 15.151 3.577 -15.721 1.00 73.75 86 VAL A C 1
ATOM 692 O O . VAL A 1 86 ? 14.574 4.637 -15.481 1.00 73.75 86 VAL A O 1
ATOM 695 N N . ALA A 1 87 ? 15.908 3.385 -16.800 1.00 69.25 87 ALA A N 1
ATOM 696 C CA . ALA A 1 87 ? 16.100 4.419 -17.807 1.00 69.25 87 ALA A CA 1
ATOM 697 C C . ALA A 1 87 ? 14.741 4.925 -18.319 1.00 69.25 87 ALA A C 1
ATOM 699 O O . ALA A 1 87 ? 13.901 4.130 -18.745 1.00 69.25 87 ALA A O 1
ATOM 700 N N . GLY A 1 88 ? 14.513 6.238 -18.239 1.00 69.25 88 GLY A N 1
ATOM 701 C CA . GLY A 1 88 ? 13.247 6.847 -18.659 1.00 69.25 88 GLY A CA 1
ATOM 702 C C . GLY A 1 88 ? 12.021 6.457 -17.821 1.00 69.25 88 GLY A C 1
ATOM 703 O O . GLY A 1 88 ? 10.901 6.516 -18.328 1.00 69.25 88 GLY A O 1
ATOM 704 N N . ALA A 1 89 ? 12.195 6.068 -16.550 1.00 69.69 89 ALA A N 1
ATOM 705 C CA . ALA A 1 89 ? 11.083 5.764 -15.640 1.00 69.69 89 ALA A CA 1
ATOM 706 C C . ALA A 1 89 ? 10.061 6.914 -15.521 1.00 69.69 89 ALA A C 1
ATOM 708 O O . ALA A 1 89 ? 8.873 6.657 -15.308 1.00 69.69 89 ALA A O 1
ATOM 709 N N . GLN A 1 90 ? 10.517 8.159 -15.675 1.00 73.44 90 GLN A N 1
ATOM 710 C CA . GLN A 1 90 ? 9.715 9.346 -15.970 1.00 73.44 90 GLN A CA 1
ATOM 711 C C . GLN A 1 90 ? 10.396 10.142 -17.085 1.00 73.44 90 GLN A C 1
ATOM 713 O O . GLN A 1 90 ? 11.596 10.000 -17.332 1.00 73.44 90 GLN A O 1
ATOM 718 N N . THR A 1 91 ? 9.635 11.018 -17.740 1.00 79.12 91 THR A N 1
ATOM 719 C CA . THR A 1 91 ? 10.156 11.937 -18.755 1.00 79.12 91 THR A CA 1
ATOM 720 C C . THR A 1 91 ? 11.312 12.764 -18.183 1.00 79.12 91 THR A C 1
ATOM 722 O O . THR A 1 91 ? 11.096 13.686 -17.403 1.00 79.12 91 THR A O 1
ATOM 725 N N . GLY A 1 92 ? 12.543 12.421 -18.575 1.00 76.69 92 GLY A N 1
ATOM 726 C CA . GLY A 1 92 ? 13.765 13.110 -18.152 1.00 76.69 92 GLY A CA 1
ATOM 727 C C . GLY A 1 92 ? 14.359 12.668 -16.807 1.00 76.69 92 GLY A C 1
ATOM 728 O O . GLY A 1 92 ? 15.260 13.350 -16.323 1.00 76.69 92 GLY A O 1
ATOM 729 N N . ALA A 1 93 ? 13.898 11.565 -16.200 1.00 80.00 93 ALA A N 1
ATOM 730 C CA . ALA A 1 93 ? 14.443 11.077 -14.930 1.00 80.00 93 ALA A CA 1
ATOM 731 C C . ALA A 1 93 ? 14.571 9.544 -14.865 1.00 80.00 93 ALA A C 1
ATOM 733 O O . ALA A 1 93 ? 13.580 8.813 -14.927 1.00 80.00 93 ALA A O 1
ATOM 734 N N . ASP A 1 94 ? 15.797 9.068 -14.632 1.00 76.50 94 ASP A N 1
ATOM 735 C CA . ASP A 1 94 ? 16.097 7.637 -14.471 1.00 76.50 94 ASP A CA 1
ATOM 736 C C . ASP A 1 94 ? 15.810 7.131 -13.046 1.00 76.50 94 ASP A C 1
ATOM 738 O O . ASP A 1 94 ? 15.373 5.999 -12.860 1.00 76.50 94 ASP A O 1
ATOM 742 N N . TRP A 1 95 ? 15.992 7.991 -12.035 1.00 82.81 95 TRP A N 1
ATOM 743 C CA . TRP A 1 95 ? 15.709 7.714 -10.618 1.00 82.81 95 TRP A CA 1
ATOM 744 C C . TRP A 1 95 ? 14.400 8.370 -10.188 1.00 82.81 95 TRP A C 1
ATOM 746 O O . TRP A 1 95 ? 14.370 9.359 -9.455 1.00 82.81 95 TRP A O 1
ATOM 756 N N . SER A 1 96 ? 13.300 7.830 -10.691 1.00 85.81 96 SER A N 1
ATOM 757 C CA . SER A 1 96 ? 11.974 8.401 -10.466 1.00 85.81 96 SER A CA 1
ATOM 758 C C . SER A 1 96 ? 11.376 7.951 -9.138 1.00 85.81 96 SER A C 1
ATOM 760 O O . SER A 1 96 ? 11.368 6.756 -8.831 1.00 85.81 96 SER A O 1
ATOM 762 N N . ILE A 1 97 ? 10.812 8.896 -8.384 1.00 88.56 97 ILE A N 1
ATOM 763 C CA . ILE A 1 97 ? 10.126 8.635 -7.114 1.00 88.56 97 ILE A CA 1
ATOM 764 C C . ILE A 1 97 ? 8.617 8.610 -7.354 1.00 88.56 97 ILE A C 1
ATOM 766 O O . ILE A 1 97 ? 8.044 9.563 -7.880 1.00 88.56 97 ILE A O 1
ATOM 770 N N . TRP A 1 98 ? 7.971 7.532 -6.921 1.00 87.38 98 TRP A N 1
ATOM 771 C CA . TRP A 1 98 ? 6.521 7.368 -6.965 1.00 87.38 98 TRP A CA 1
ATOM 772 C C . TRP A 1 98 ? 5.963 7.174 -5.561 1.00 87.38 98 TRP A C 1
ATOM 774 O O . TRP A 1 98 ? 6.562 6.476 -4.744 1.00 87.38 98 TRP A O 1
ATOM 784 N N . VAL A 1 99 ? 4.776 7.715 -5.290 1.00 89.94 99 VAL A N 1
ATOM 785 C CA . VAL A 1 99 ? 3.991 7.269 -4.136 1.00 89.94 99 VAL A CA 1
ATOM 786 C C . VAL A 1 99 ? 3.367 5.934 -4.522 1.00 89.94 99 VAL A C 1
ATOM 788 O O . VAL A 1 99 ? 2.527 5.883 -5.411 1.00 89.94 99 VAL A O 1
ATOM 791 N N . LYS A 1 100 ? 3.819 4.840 -3.904 1.00 88.50 100 LYS A N 1
ATOM 792 C CA . LYS A 1 100 ? 3.299 3.492 -4.173 1.00 88.50 100 LYS A CA 1
ATOM 793 C C . LYS A 1 100 ? 2.115 3.150 -3.282 1.00 88.50 100 LYS A C 1
ATOM 795 O O . LYS A 1 100 ? 1.154 2.558 -3.753 1.00 88.50 100 LYS A O 1
ATOM 800 N N . TYR A 1 101 ? 2.195 3.528 -2.008 1.00 91.94 101 TYR A N 1
ATOM 801 C CA . TYR A 1 101 ? 1.089 3.417 -1.059 1.00 91.94 101 TYR A CA 1
ATOM 802 C C . TYR A 1 101 ? 0.963 4.722 -0.281 1.00 91.94 101 TYR A C 1
ATOM 804 O O . TYR A 1 101 ? 1.972 5.317 0.093 1.00 91.94 101 TYR A O 1
ATOM 812 N N . GLY A 1 102 ? -0.266 5.142 -0.029 1.00 94.50 102 GLY A N 1
ATOM 813 C CA . GLY A 1 102 ? -0.624 6.374 0.659 1.00 94.50 102 GLY A CA 1
ATOM 814 C C . GLY A 1 102 ? -2.058 6.253 1.144 1.00 94.50 102 GLY A C 1
ATOM 815 O O . GLY A 1 102 ? -2.972 6.719 0.468 1.00 94.50 102 GLY A O 1
ATOM 816 N N . TYR A 1 103 ? -2.264 5.561 2.260 1.00 95.81 103 TYR A N 1
ATOM 817 C CA . TYR A 1 103 ? -3.600 5.229 2.752 1.00 95.81 103 TYR A CA 1
ATOM 818 C C . TYR A 1 103 ? -3.690 5.311 4.275 1.00 95.81 103 TYR A C 1
ATOM 820 O O . TYR A 1 103 ? -2.673 5.309 4.972 1.00 95.81 103 TYR A O 1
ATOM 828 N N . VAL A 1 104 ? -4.920 5.344 4.782 1.00 97.12 104 VAL A N 1
ATOM 829 C CA . VAL A 1 104 ? -5.246 5.203 6.203 1.00 97.12 104 VAL A CA 1
ATOM 830 C C . VAL A 1 104 ? -6.204 4.038 6.410 1.00 97.12 104 VAL A C 1
ATOM 832 O O . VAL A 1 104 ? -7.191 3.906 5.688 1.00 97.12 104 VAL A O 1
ATOM 835 N N . ASP A 1 105 ? -5.890 3.206 7.393 1.00 97.12 105 ASP A N 1
ATOM 836 C CA . ASP A 1 105 ? -6.763 2.176 7.939 1.00 97.12 105 ASP A CA 1
ATOM 837 C C . ASP A 1 1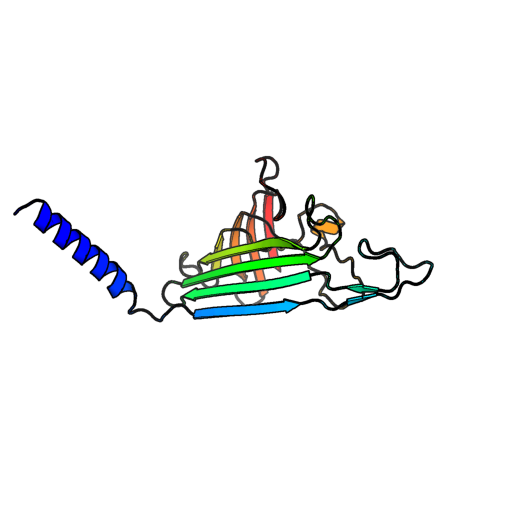05 ? -7.476 2.722 9.166 1.00 97.12 105 ASP A C 1
ATOM 839 O O . ASP A 1 105 ? -6.821 3.194 10.090 1.00 97.12 105 ASP A O 1
ATOM 843 N N . LEU A 1 106 ? -8.804 2.642 9.180 1.00 96.69 106 LEU A N 1
ATOM 844 C CA . LEU A 1 106 ? -9.665 3.035 10.291 1.00 96.69 106 LEU A CA 1
ATOM 845 C C . LEU A 1 106 ? -10.362 1.778 10.825 1.00 96.69 106 LEU A C 1
ATOM 847 O O 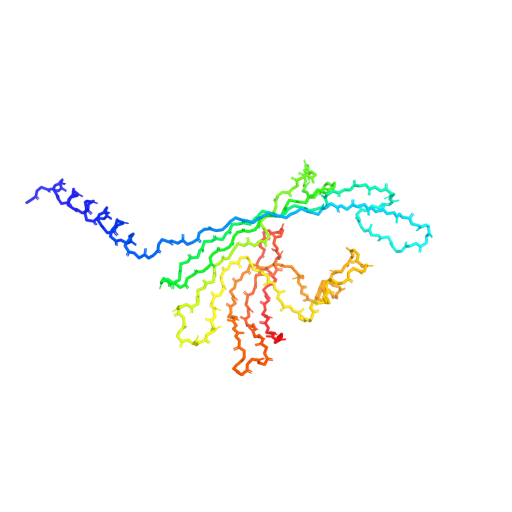. LEU A 1 106 ? -11.385 1.349 10.288 1.00 96.69 106 LEU A O 1
ATOM 851 N N . TYR A 1 107 ? -9.791 1.172 11.865 1.00 94.88 107 TYR A N 1
ATOM 852 C CA . TYR A 1 107 ? -10.220 -0.132 12.397 1.00 94.88 107 TYR A CA 1
ATOM 853 C C . TYR A 1 107 ? -11.090 -0.040 13.659 1.00 94.88 107 TYR A C 1
ATOM 855 O O . TYR A 1 107 ? -11.585 -1.053 14.140 1.00 94.88 107 TYR A O 1
ATOM 863 N N . LYS A 1 108 ? -11.310 1.168 14.199 1.00 93.19 108 LYS A N 1
ATOM 864 C CA . LYS A 1 108 ? -12.332 1.424 15.239 1.00 93.19 108 LYS A CA 1
ATOM 865 C C . LYS A 1 108 ? -13.534 2.231 14.746 1.00 93.19 108 LYS A C 1
ATOM 867 O O . LYS A 1 108 ? -14.468 2.454 15.510 1.00 93.19 108 LYS A O 1
ATOM 872 N N . LEU A 1 109 ? -13.521 2.688 13.490 1.00 91.19 109 LEU A N 1
ATOM 873 C CA . LEU A 1 109 ? -14.591 3.533 12.950 1.00 91.19 109 LEU A CA 1
ATOM 874 C C . LEU A 1 109 ? -15.916 2.775 12.822 1.00 91.19 109 LEU A C 1
ATOM 876 O O . LEU A 1 109 ? -16.976 3.339 13.082 1.00 91.19 109 LEU A O 1
ATOM 880 N N . ILE A 1 110 ? -15.858 1.512 12.398 1.00 88.94 110 ILE A N 1
ATOM 881 C CA . ILE A 1 110 ? -17.040 0.678 12.204 1.00 88.94 110 ILE A CA 1
ATOM 882 C C . ILE A 1 110 ? -17.022 -0.407 13.286 1.00 88.94 110 ILE A C 1
ATOM 884 O O . ILE A 1 110 ? -16.020 -1.111 13.395 1.00 88.94 110 ILE A O 1
ATOM 888 N N . PRO A 1 111 ? -18.090 -0.570 14.090 1.00 87.19 111 PRO A N 1
ATOM 889 C CA . PRO A 1 111 ? -18.105 -1.477 15.239 1.00 87.19 111 PRO A CA 1
ATOM 890 C C . PRO A 1 111 ? -18.332 -2.942 14.823 1.00 87.19 111 PRO A C 1
ATOM 892 O O . PRO A 1 111 ? -19.163 -3.641 15.399 1.00 87.19 111 PRO A O 1
ATOM 895 N N . ILE A 1 112 ? -17.616 -3.403 13.797 1.00 86.88 112 ILE A N 1
ATOM 896 C CA . ILE A 1 112 ? -17.576 -4.802 13.372 1.00 86.88 112 ILE A CA 1
ATOM 897 C C . ILE A 1 112 ? -16.166 -5.313 13.687 1.00 86.88 112 ILE A C 1
ATOM 899 O O . ILE A 1 112 ? -15.204 -4.733 13.179 1.00 86.88 112 ILE A O 1
ATOM 903 N N . PRO A 1 113 ? -16.022 -6.353 14.531 1.00 85.88 113 PRO A N 1
ATOM 904 C CA . PRO A 1 113 ? -14.717 -6.896 14.888 1.00 85.88 113 PRO A CA 1
ATOM 905 C C . PRO A 1 113 ? -13.883 -7.223 13.653 1.00 85.88 113 PRO A C 1
ATOM 907 O O . PRO A 1 113 ? -14.407 -7.750 12.676 1.00 85.88 113 PRO A O 1
ATOM 910 N N . GLU A 1 114 ? -12.590 -6.900 13.715 1.00 87.81 114 GLU A N 1
ATOM 911 C CA . GLU A 1 114 ? -11.597 -7.215 12.677 1.00 87.81 114 GLU A CA 1
ATOM 912 C C . GLU A 1 114 ? -11.848 -6.543 11.315 1.00 87.81 114 GLU A C 1
ATOM 914 O O . GLU A 1 114 ? -11.045 -6.706 10.398 1.00 87.81 114 GLU A O 1
ATOM 919 N N . MET A 1 115 ? -12.899 -5.724 11.186 1.00 92.38 115 MET A N 1
ATOM 920 C CA . MET A 1 115 ? -13.159 -4.947 9.984 1.00 92.38 115 MET A CA 1
ATOM 921 C C . MET A 1 115 ? -12.439 -3.600 10.030 1.00 92.38 115 MET A C 1
ATOM 923 O O . MET A 1 115 ? -12.462 -2.870 11.018 1.00 92.38 115 MET A O 1
ATOM 927 N N . THR A 1 116 ? -11.836 -3.241 8.907 1.00 95.62 116 THR A N 1
ATOM 928 C CA . THR A 1 116 ? -11.098 -2.001 8.709 1.00 95.62 116 THR A CA 1
ATOM 929 C C . THR A 1 116 ? -11.611 -1.295 7.462 1.00 95.62 116 THR A C 1
ATOM 931 O O . THR A 1 116 ? -11.716 -1.898 6.392 1.00 95.62 116 THR A O 1
ATOM 934 N N . LEU A 1 117 ? -11.899 0.002 7.588 1.00 96.81 117 LEU A N 1
ATOM 935 C CA . LEU A 1 117 ? -12.112 0.873 6.436 1.00 96.81 117 LEU A CA 1
ATOM 936 C C . LEU A 1 117 ? -10.764 1.447 5.993 1.00 96.81 117 LEU A C 1
ATOM 938 O O . LEU A 1 117 ? -10.157 2.226 6.728 1.00 96.81 117 LEU A O 1
ATOM 942 N N . ARG A 1 118 ? -10.312 1.091 4.791 1.00 96.56 118 ARG A N 1
ATOM 943 C CA . ARG A 1 118 ? -9.087 1.605 4.172 1.00 96.56 118 ARG A CA 1
ATOM 944 C C . ARG A 1 118 ? -9.412 2.662 3.126 1.00 96.56 118 ARG A C 1
ATOM 946 O O . ARG A 1 118 ? -10.183 2.401 2.204 1.00 96.56 118 ARG A O 1
ATOM 953 N N . ILE A 1 119 ? -8.789 3.833 3.224 1.00 96.31 119 ILE A N 1
ATOM 954 C CA . ILE A 1 119 ? -8.990 4.953 2.290 1.00 96.31 119 ILE A CA 1
ATOM 955 C C . ILE A 1 119 ? -7.641 5.438 1.764 1.00 96.31 119 ILE A C 1
ATOM 957 O O . ILE A 1 119 ? -6.727 5.688 2.548 1.00 96.31 119 ILE A O 1
ATOM 961 N N . GLY A 1 120 ? -7.535 5.628 0.449 1.00 94.00 120 GLY A N 1
ATOM 962 C CA . GLY A 1 120 ? -6.366 6.213 -0.214 1.00 94.00 120 GLY A CA 1
ATOM 963 C C . GLY A 1 120 ? -5.758 5.291 -1.266 1.00 94.00 120 GLY A C 1
ATOM 964 O O . GLY A 1 120 ? -6.433 4.404 -1.793 1.00 94.00 120 GLY A O 1
ATOM 965 N N . LEU A 1 121 ? -4.482 5.519 -1.578 1.00 92.38 121 LEU A N 1
ATOM 966 C CA . LEU A 1 121 ? -3.701 4.692 -2.492 1.00 92.38 121 LEU A CA 1
ATOM 967 C C . LEU A 1 121 ? -3.239 3.423 -1.778 1.00 92.38 121 LEU A C 1
ATOM 969 O O . LEU A 1 121 ? -2.330 3.456 -0.947 1.00 92.38 121 LEU A O 1
ATOM 973 N N . GLN A 1 122 ? -3.850 2.300 -2.114 1.00 91.31 122 GLN A N 1
ATOM 974 C CA . GLN A 1 122 ? -3.729 1.048 -1.380 1.00 91.31 122 GLN A CA 1
ATOM 975 C C . GLN A 1 122 ? -3.435 -0.118 -2.312 1.00 91.31 122 GLN A C 1
ATOM 977 O O . GLN A 1 122 ? -3.709 -0.051 -3.506 1.00 91.31 122 GLN A O 1
ATOM 982 N N . ASN A 1 123 ? -2.884 -1.197 -1.755 1.00 85.62 123 ASN A N 1
ATOM 983 C CA . ASN A 1 123 ? -2.719 -2.430 -2.511 1.00 85.62 123 ASN A CA 1
ATOM 984 C C . ASN A 1 123 ? -4.091 -2.956 -2.958 1.00 85.62 123 ASN A C 1
ATOM 986 O O . ASN A 1 123 ? -5.074 -2.839 -2.221 1.00 85.62 123 ASN A O 1
ATOM 990 N N . MET A 1 124 ? -4.139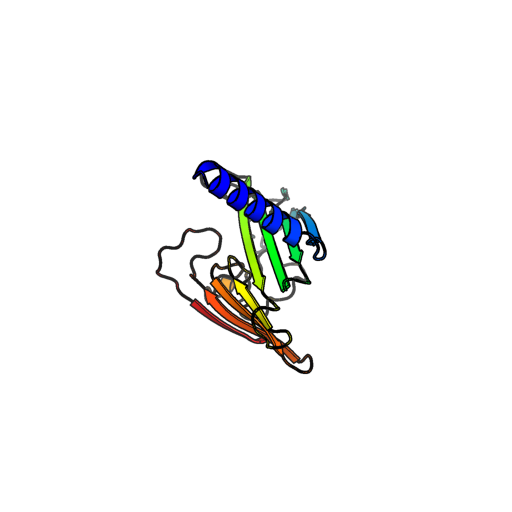 -3.528 -4.154 1.00 80.25 124 MET A N 1
ATOM 991 C CA . MET A 1 124 ? -5.337 -4.137 -4.709 1.00 80.25 124 MET A CA 1
ATOM 992 C C . MET A 1 124 ? -5.109 -5.640 -4.805 1.00 80.25 124 MET A C 1
ATOM 994 O O . MET A 1 124 ? -4.301 -6.098 -5.612 1.00 80.25 124 MET A O 1
ATOM 998 N N . TYR A 1 125 ? -5.828 -6.410 -3.992 1.00 70.19 125 TYR A N 1
ATOM 999 C CA . TYR A 1 125 ? -5.753 -7.863 -4.041 1.00 70.19 125 TYR A CA 1
ATOM 1000 C C . TYR A 1 125 ? -6.841 -8.415 -4.959 1.00 70.19 125 TYR A C 1
ATOM 1002 O O . TYR A 1 125 ? -8.032 -8.375 -4.639 1.00 70.19 125 TYR A O 1
ATOM 1010 N N . PHE A 1 126 ? -6.423 -8.939 -6.109 1.00 70.19 126 PHE A N 1
ATOM 1011 C CA . PHE A 1 126 ? -7.298 -9.652 -7.031 1.00 70.19 126 PHE A CA 1
ATOM 1012 C C . PHE A 1 126 ? -6.650 -10.968 -7.463 1.00 70.19 126 PHE A C 1
ATOM 1014 O O . PHE A 1 126 ? -5.644 -10.975 -8.177 1.00 70.19 126 PHE A O 1
ATOM 1021 N N . GLY A 1 127 ? -7.252 -12.076 -7.027 1.00 62.81 127 GLY A N 1
ATOM 1022 C CA . GLY A 1 127 ? -6.712 -13.422 -7.201 1.00 62.81 127 GLY A CA 1
ATOM 1023 C C . GLY A 1 127 ? -5.557 -13.735 -6.248 1.00 62.81 127 GLY A C 1
ATOM 1024 O O . GLY A 1 127 ? -5.135 -12.907 -5.439 1.00 62.81 127 GLY A O 1
ATOM 1025 N N . THR A 1 128 ? -5.038 -14.954 -6.349 1.00 57.09 128 THR A N 1
ATOM 1026 C CA . THR A 1 128 ? -3.820 -15.352 -5.647 1.00 57.09 128 THR A CA 1
ATOM 1027 C C . THR A 1 128 ? -2.629 -14.647 -6.284 1.00 57.09 128 THR A C 1
ATOM 1029 O O . THR A 1 128 ? -2.375 -14.785 -7.483 1.00 57.09 128 THR A O 1
ATOM 1032 N N . VAL A 1 129 ? -1.880 -13.888 -5.488 1.00 55.34 129 VAL A N 1
ATOM 1033 C CA . VAL A 1 129 ? -0.526 -13.500 -5.885 1.00 55.34 129 VAL A CA 1
ATOM 1034 C C . VAL A 1 129 ? 0.310 -14.758 -5.729 1.00 55.34 129 VAL A C 1
ATOM 1036 O O . VAL A 1 129 ? 0.454 -15.234 -4.604 1.00 55.34 129 VAL A O 1
ATOM 1039 N N . ASP A 1 130 ? 0.814 -15.313 -6.834 1.00 49.94 130 ASP A N 1
ATOM 1040 C CA . ASP A 1 130 ? 1.759 -16.424 -6.754 1.00 49.94 130 ASP A CA 1
ATOM 1041 C C . ASP A 1 130 ? 2.877 -16.006 -5.794 1.00 49.94 130 ASP A C 1
ATOM 1043 O O . ASP A 1 130 ? 3.530 -14.975 -6.030 1.00 49.94 130 ASP A O 1
ATOM 1047 N N . PRO A 1 131 ? 3.041 -16.714 -4.659 1.00 46.88 131 PRO A N 1
ATOM 1048 C CA . PRO A 1 131 ? 3.996 -16.310 -3.653 1.00 46.88 131 PRO A CA 1
ATOM 1049 C C . PRO A 1 131 ? 5.358 -16.237 -4.325 1.00 46.88 131 PRO A C 1
ATOM 1051 O O . PRO A 1 131 ? 5.771 -17.162 -5.022 1.00 46.88 131 PRO A O 1
ATOM 1054 N N . TRP A 1 132 ? 6.020 -15.098 -4.132 1.00 46.16 132 TRP A N 1
ATOM 1055 C CA . TRP A 1 132 ? 7.379 -14.813 -4.575 1.00 46.16 132 TRP A CA 1
ATOM 1056 C C . TRP A 1 132 ? 8.353 -15.879 -4.039 1.00 46.16 132 TRP A C 1
ATOM 1058 O O . TRP A 1 132 ? 9.044 -15.682 -3.044 1.00 46.16 132 TRP A O 1
ATOM 1068 N N . GLY A 1 133 ? 8.415 -17.023 -4.707 1.00 36.41 133 GLY A N 1
ATOM 1069 C CA . GLY A 1 133 ? 9.517 -17.965 -4.673 1.00 36.41 133 GLY A CA 1
ATOM 1070 C C . GLY A 1 133 ? 10.228 -17.813 -6.005 1.00 36.41 133 GLY A C 1
ATOM 1071 O O . GLY A 1 133 ? 9.774 -18.366 -6.997 1.00 36.41 133 GLY A O 1
ATOM 1072 N N . TYR A 1 134 ? 11.273 -16.983 -6.063 1.00 36.81 134 TYR A N 1
ATOM 1073 C CA . TYR A 1 134 ? 12.097 -16.785 -7.267 1.00 36.81 134 TYR A CA 1
ATOM 1074 C C . TYR A 1 134 ? 12.360 -18.128 -7.994 1.00 36.81 134 TYR A C 1
ATOM 1076 O O . TYR A 1 134 ? 12.677 -19.105 -7.313 1.00 36.81 134 TYR A O 1
ATOM 1084 N N . PRO A 1 135 ? 12.269 -18.189 -9.343 1.00 42.41 135 PRO A N 1
ATOM 1085 C CA . PRO A 1 135 ? 12.973 -17.267 -10.230 1.00 42.41 135 PRO A CA 1
ATOM 1086 C C . PRO A 1 135 ? 12.149 -16.854 -11.464 1.00 42.41 135 PRO A C 1
ATOM 1088 O O . PRO A 1 135 ? 12.409 -17.310 -12.572 1.00 42.41 135 PRO A O 1
ATOM 1091 N N . ILE A 1 136 ? 11.175 -15.957 -11.309 1.00 44.97 136 ILE A N 1
ATOM 1092 C CA . ILE A 1 136 ? 10.592 -15.258 -12.461 1.00 44.97 136 ILE A CA 1
ATOM 1093 C C . ILE A 1 136 ? 10.566 -13.771 -12.119 1.00 44.97 136 ILE A C 1
ATOM 1095 O O . ILE A 1 136 ? 9.765 -13.313 -11.309 1.00 44.97 136 ILE A O 1
ATOM 1099 N N . ALA A 1 137 ? 11.497 -13.013 -12.701 1.00 45.22 137 ALA A N 1
ATOM 1100 C CA . ALA A 1 137 ? 11.635 -11.572 -12.477 1.00 45.22 137 ALA A CA 1
ATOM 1101 C C . ALA A 1 137 ? 10.467 -10.748 -13.065 1.00 45.22 137 ALA A C 1
ATOM 1103 O O . ALA A 1 137 ? 10.372 -9.548 -12.806 1.00 45.22 137 ALA A O 1
ATOM 1104 N N . THR A 1 138 ? 9.568 -11.411 -13.796 1.00 46.84 138 THR A N 1
ATOM 1105 C CA . THR A 1 138 ? 8.444 -10.850 -14.552 1.00 46.84 138 THR A CA 1
ATOM 1106 C C . THR A 1 138 ? 7.072 -11.221 -13.979 1.00 46.84 138 THR A C 1
ATOM 1108 O O . THR A 1 138 ? 6.080 -11.159 -14.701 1.00 46.84 138 THR A O 1
ATOM 1111 N N . SER A 1 139 ? 6.964 -11.601 -12.695 1.00 46.66 139 SER A N 1
ATOM 1112 C CA . SER A 1 139 ? 5.678 -11.983 -12.087 1.00 46.66 139 SER A CA 1
ATOM 1113 C C . SER A 1 139 ? 4.720 -10.783 -11.963 1.00 46.66 139 SER A C 1
ATOM 1115 O O . SER A 1 139 ? 4.598 -10.152 -10.909 1.00 46.66 139 SER A O 1
ATOM 1117 N N . ALA A 1 140 ? 4.037 -10.463 -13.055 1.00 53.19 140 ALA A N 1
ATOM 1118 C CA . ALA A 1 140 ? 2.772 -9.760 -13.037 1.00 53.19 140 ALA A CA 1
ATOM 1119 C C . ALA A 1 140 ? 1.789 -10.622 -12.233 1.00 53.19 140 ALA A C 1
ATOM 1121 O O . ALA A 1 140 ? 1.658 -11.818 -12.511 1.00 53.19 140 ALA A O 1
ATOM 1122 N N . ALA A 1 141 ? 1.111 -10.054 -11.227 1.00 58.38 141 ALA A N 1
ATOM 1123 C CA . ALA A 1 141 ? 0.005 -10.771 -10.590 1.00 58.38 141 ALA A CA 1
ATOM 1124 C C . ALA A 1 141 ? -1.003 -11.188 -11.674 1.00 58.38 141 ALA A C 1
ATOM 1126 O O . ALA A 1 141 ? -1.057 -10.555 -12.731 1.00 58.38 141 ALA A O 1
ATOM 1127 N N . PHE A 1 142 ? -1.811 -12.223 -11.430 1.00 61.12 142 PHE A N 1
ATOM 1128 C CA . PHE A 1 142 ? -2.781 -12.735 -12.408 1.00 61.12 142 PHE A CA 1
ATOM 1129 C C . PHE A 1 142 ? -3.572 -11.611 -13.112 1.00 61.12 142 PHE A C 1
ATOM 1131 O O . PHE A 1 142 ? -3.713 -11.617 -14.335 1.00 61.12 142 PHE A O 1
ATOM 1138 N N . GLY A 1 143 ? -3.991 -10.592 -12.350 1.00 62.69 143 GLY A N 1
ATOM 1139 C CA . GLY A 1 143 ? -4.654 -9.396 -12.874 1.00 62.69 143 GLY A CA 1
ATOM 1140 C C . GLY A 1 143 ? -3.846 -8.616 -13.919 1.00 62.69 143 GLY A C 1
ATOM 1141 O O . GLY A 1 143 ? -4.413 -8.230 -14.935 1.00 62.69 143 GLY A O 1
ATOM 1142 N N . ASP A 1 144 ? -2.541 -8.428 -13.730 1.00 60.97 144 ASP A N 1
ATOM 1143 C CA . ASP A 1 144 ? -1.666 -7.700 -14.664 1.00 60.97 144 ASP A CA 1
ATOM 1144 C C . ASP A 1 144 ? -1.258 -8.575 -15.853 1.00 60.97 144 ASP A C 1
ATOM 1146 O O . ASP A 1 144 ? -1.307 -8.123 -16.997 1.00 60.97 144 ASP A O 1
ATOM 1150 N N . ARG A 1 145 ? -1.019 -9.876 -15.626 1.00 65.19 145 ARG A N 1
ATOM 1151 C CA . ARG A 1 145 ? -0.747 -10.835 -16.711 1.00 65.19 145 ARG A CA 1
ATOM 1152 C C . ARG A 1 145 ? -1.895 -10.900 -17.717 1.00 65.19 145 ARG A C 1
ATOM 1154 O O . ARG A 1 145 ? -1.661 -10.967 -18.922 1.00 65.19 145 ARG A O 1
ATOM 1161 N N . HIS A 1 146 ? -3.130 -10.876 -17.223 1.00 66.25 146 HIS A N 1
ATOM 1162 C CA . HIS A 1 146 ? -4.330 -10.957 -18.053 1.00 66.25 146 HIS A CA 1
ATOM 1163 C C . HIS A 1 146 ? -4.980 -9.596 -18.329 1.00 66.25 146 HIS A C 1
ATOM 1165 O O . HIS A 1 146 ? -6.006 -9.552 -19.004 1.00 66.25 146 HIS A O 1
ATOM 1171 N N . LYS A 1 147 ? -4.387 -8.492 -17.849 1.00 69.00 147 LYS A N 1
ATOM 1172 C CA . LYS A 1 147 ? -4.925 -7.122 -17.964 1.00 69.00 147 LYS A CA 1
ATOM 1173 C C . LYS A 1 147 ? -6.367 -6.986 -17.449 1.00 69.00 147 LYS A C 1
ATOM 1175 O O . LYS A 1 147 ? -7.144 -6.194 -17.970 1.00 69.00 147 LYS A O 1
ATOM 1180 N N . ILE A 1 148 ? -6.723 -7.788 -16.448 1.00 66.06 148 ILE A N 1
ATOM 1181 C CA . ILE A 1 148 ? -8.050 -7.812 -15.821 1.00 66.06 148 ILE A CA 1
ATOM 1182 C C . ILE A 1 148 ? -8.124 -6.769 -14.706 1.00 66.06 148 ILE A C 1
ATOM 1184 O O . ILE A 1 148 ? -9.166 -6.151 -14.517 1.00 66.06 148 ILE A O 1
ATOM 1188 N N . ALA A 1 149 ? -7.026 -6.572 -13.970 1.00 64.88 149 ALA A N 1
ATOM 1189 C CA . ALA A 1 149 ? -6.962 -5.594 -12.894 1.00 64.88 149 ALA A CA 1
ATOM 1190 C C . ALA A 1 149 ? -5.500 -5.165 -12.625 1.00 64.88 149 ALA A C 1
ATOM 1192 O O . ALA A 1 149 ? -4.605 -6.015 -12.649 1.00 64.88 149 ALA A O 1
ATOM 1193 N N . PRO A 1 150 ? -5.225 -3.879 -12.345 1.00 63.62 150 PRO A N 1
ATOM 1194 C CA . PRO A 1 150 ? -3.875 -3.371 -12.091 1.00 63.62 150 PRO A CA 1
ATOM 1195 C C . PRO A 1 150 ? -3.228 -4.002 -10.845 1.00 63.62 150 PRO A C 1
ATOM 1197 O O . PRO A 1 150 ? -3.653 -3.777 -9.720 1.00 63.62 150 PRO A O 1
ATOM 1200 N N . ALA A 1 151 ? -2.147 -4.765 -11.023 1.00 60.53 151 ALA A N 1
ATOM 1201 C CA . ALA A 1 151 ? -1.632 -5.693 -10.004 1.00 60.53 151 ALA A CA 1
ATOM 1202 C C . ALA A 1 151 ? -1.011 -5.102 -8.727 1.00 60.53 151 ALA A C 1
ATOM 1204 O O . ALA A 1 151 ? -0.560 -5.883 -7.890 1.00 60.53 151 ALA A O 1
ATOM 1205 N N . SER A 1 152 ? -0.886 -3.780 -8.568 1.00 74.38 152 SER A N 1
ATOM 1206 C CA . SER A 1 152 ? -0.057 -3.253 -7.472 1.00 74.38 152 SER A CA 1
ATOM 1207 C C . SER A 1 152 ? -0.727 -2.287 -6.518 1.00 74.38 152 SER A C 1
ATOM 1209 O O . SER A 1 152 ? -0.519 -2.399 -5.319 1.00 74.38 152 SER A O 1
ATOM 1211 N N . ALA A 1 153 ? -1.398 -1.254 -7.015 1.00 84.94 153 ALA A N 1
ATOM 1212 C CA . ALA A 1 153 ? -1.923 -0.217 -6.144 1.00 84.94 153 ALA A CA 1
ATOM 1213 C C . ALA A 1 153 ? -2.935 0.645 -6.882 1.00 84.94 153 ALA A C 1
ATOM 1215 O O . ALA A 1 153 ? -2.692 1.030 -8.028 1.00 84.94 153 ALA A O 1
ATOM 1216 N N . GLU A 1 154 ? -4.010 0.979 -6.179 1.00 87.81 154 GLU A N 1
ATOM 1217 C CA . GLU A 1 154 ? -5.090 1.811 -6.682 1.00 87.81 154 GLU A CA 1
ATOM 1218 C C . GLU A 1 154 ? -5.585 2.805 -5.644 1.00 87.81 154 GLU A C 1
ATOM 1220 O O . GLU A 1 154 ? -5.538 2.546 -4.437 1.00 87.81 154 GLU A O 1
ATOM 1225 N N . HIS A 1 155 ? -6.078 3.950 -6.119 1.00 90.69 155 HIS A N 1
ATOM 1226 C CA . HIS A 1 155 ? -6.744 4.908 -5.244 1.00 90.69 155 HIS A CA 1
ATOM 1227 C C . HIS A 1 155 ? -8.193 4.490 -5.056 1.00 90.69 155 HIS A C 1
ATOM 1229 O O . HIS A 1 155 ? -8.920 4.252 -6.021 1.00 90.69 155 HIS A O 1
ATOM 1235 N N . GLY A 1 156 ? -8.639 4.433 -3.809 1.00 92.00 156 GLY A N 1
ATOM 1236 C CA . GLY A 1 156 ? -10.014 4.053 -3.546 1.00 92.00 156 GLY A CA 1
ATOM 1237 C C . GLY A 1 156 ? -10.354 3.923 -2.079 1.00 92.00 156 GLY A C 1
ATOM 1238 O O . GLY A 1 156 ? -9.624 4.382 -1.195 1.00 92.00 156 GLY A O 1
ATOM 1239 N N . VAL A 1 157 ? -11.478 3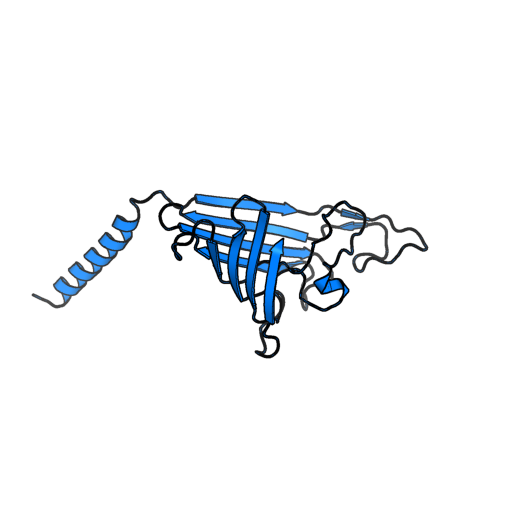.259 -1.849 1.00 94.94 157 VAL A N 1
ATOM 1240 C CA . VAL A 1 157 ? -11.997 2.912 -0.530 1.00 94.94 157 VAL A CA 1
ATOM 1241 C C . VAL A 1 157 ? -12.232 1.409 -0.495 1.00 94.94 157 VAL A C 1
ATOM 1243 O O . VAL A 1 157 ? -12.797 0.854 -1.435 1.00 94.94 157 VAL A O 1
ATOM 1246 N N . ALA A 1 158 ? -11.811 0.754 0.580 1.00 94.56 158 ALA A N 1
ATOM 1247 C CA . ALA A 1 158 ? -12.008 -0.672 0.774 1.00 94.56 158 ALA A CA 1
ATOM 1248 C C . ALA A 1 158 ? -12.473 -0.982 2.196 1.00 94.56 158 ALA A C 1
ATOM 1250 O O . ALA A 1 158 ? -12.021 -0.366 3.157 1.00 94.56 158 ALA A O 1
ATOM 1251 N N . LEU A 1 159 ? -13.347 -1.971 2.321 1.00 94.94 159 LEU A N 1
ATOM 1252 C CA . LEU A 1 159 ? -13.571 -2.713 3.549 1.00 94.94 159 LEU A CA 1
ATOM 1253 C C . LEU A 1 159 ? -12.718 -3.970 3.480 1.00 94.94 159 LEU A C 1
ATOM 1255 O O . LEU A 1 159 ? -12.838 -4.744 2.531 1.00 94.94 159 LEU A O 1
ATOM 1259 N N . VAL A 1 160 ? -11.866 -4.159 4.475 1.00 92.88 160 VAL A N 1
ATOM 1260 C CA . VAL A 1 160 ? -11.020 -5.344 4.622 1.00 92.88 160 VAL A CA 1
ATOM 1261 C C . VAL A 1 160 ? -11.206 -5.917 6.014 1.00 92.88 160 VAL A C 1
ATOM 1263 O O . VAL A 1 160 ? -11.385 -5.163 6.969 1.00 92.88 160 VAL A O 1
ATOM 1266 N N . GLY A 1 161 ? -11.180 -7.235 6.140 1.00 91.44 161 GLY A N 1
ATOM 1267 C CA . GLY A 1 161 ? -11.299 -7.884 7.438 1.00 91.44 161 GLY A CA 1
ATOM 1268 C C . GLY A 1 161 ? -11.033 -9.375 7.375 1.00 91.44 161 GLY A C 1
ATOM 1269 O O . GLY A 1 161 ? -10.742 -9.924 6.314 1.00 91.44 161 GLY A O 1
ATOM 1270 N N . LEU A 1 162 ? -11.129 -10.022 8.529 1.00 91.00 162 LEU A N 1
ATOM 1271 C CA . LEU A 1 162 ? -10.948 -11.461 8.667 1.00 91.00 162 LEU A CA 1
ATOM 1272 C C . LEU A 1 162 ? -12.299 -12.174 8.636 1.00 91.00 162 LEU A C 1
ATOM 1274 O O . LEU A 1 162 ? -13.302 -11.689 9.166 1.00 91.00 162 LEU A O 1
ATOM 1278 N N . ILE A 1 163 ? -12.329 -13.345 8.007 1.00 88.38 163 ILE A N 1
ATOM 1279 C CA . ILE A 1 163 ? -13.487 -14.234 8.055 1.00 88.38 163 ILE A CA 1
ATOM 1280 C C . ILE A 1 163 ? -13.487 -14.928 9.427 1.00 88.38 163 ILE A C 1
ATOM 1282 O O . ILE A 1 163 ? -12.478 -15.548 9.793 1.00 88.38 163 ILE A O 1
ATOM 1286 N N . PRO A 1 164 ? -14.604 -14.878 10.183 1.00 84.44 164 PRO A N 1
ATOM 1287 C CA . PRO A 1 164 ? -14.693 -15.496 11.500 1.00 84.44 164 PRO A CA 1
ATOM 1288 C C . PRO A 1 164 ? -14.245 -16.960 11.503 1.00 84.44 164 PRO A C 1
ATOM 1290 O O . PRO A 1 164 ? -14.568 -17.730 10.602 1.00 84.44 164 PRO A O 1
ATOM 1293 N N . GLY A 1 165 ? -13.510 -17.348 12.546 1.00 83.00 165 GLY A N 1
ATOM 1294 C CA . GLY A 1 165 ? -12.936 -18.690 12.663 1.00 83.00 165 GLY A CA 1
ATOM 1295 C C . GLY A 1 165 ? -11.582 -18.863 11.969 1.00 83.00 165 GLY A C 1
ATOM 1296 O O . GLY A 1 165 ? -11.051 -19.971 11.987 1.00 83.00 165 GLY A O 1
ATOM 1297 N N . GLY A 1 166 ? -11.014 -17.796 11.389 1.00 82.31 166 GLY A N 1
ATOM 1298 C CA . GLY A 1 166 ? -9.677 -17.807 10.783 1.00 82.31 166 GLY A CA 1
ATOM 1299 C C . GLY A 1 166 ? -9.641 -18.420 9.384 1.00 82.31 166 GLY A C 1
ATOM 1300 O O . GLY A 1 166 ? -8.640 -19.015 9.000 1.00 82.31 166 GLY A O 1
ATOM 1301 N N . TRP A 1 167 ? -10.745 -18.325 8.640 1.00 85.81 167 TRP A N 1
ATOM 1302 C CA . TRP A 1 167 ? -10.906 -18.984 7.336 1.00 85.81 167 TRP A CA 1
ATOM 1303 C C . TRP A 1 167 ? -10.324 -18.182 6.168 1.00 85.81 167 TRP A C 1
ATOM 1305 O O . TRP A 1 167 ? -10.426 -18.621 5.027 1.00 85.81 167 TRP A O 1
ATOM 1315 N N . GLY A 1 168 ? -9.739 -17.020 6.452 1.00 86.00 168 GLY A N 1
ATOM 1316 C CA . GLY A 1 168 ? -9.119 -16.154 5.459 1.00 86.00 168 GLY A CA 1
ATOM 1317 C C . GLY A 1 168 ? -9.413 -14.681 5.704 1.00 86.00 168 GLY A C 1
ATOM 1318 O O . GLY A 1 168 ? -9.951 -14.290 6.747 1.00 86.00 168 GLY A O 1
ATOM 1319 N N . GLU A 1 169 ? -9.072 -13.876 4.712 1.00 89.12 169 GLU A N 1
ATOM 1320 C CA . GLU A 1 169 ? -9.331 -12.442 4.647 1.00 89.12 169 GLU A CA 1
ATOM 1321 C C . GLU A 1 169 ? -10.387 -12.155 3.572 1.00 89.12 169 GLU A C 1
ATOM 1323 O O . GLU A 1 169 ? -10.498 -12.857 2.566 1.00 89.12 169 GLU A O 1
ATOM 1328 N N . TYR A 1 170 ? -11.178 -11.103 3.762 1.00 89.44 170 TYR A N 1
ATOM 1329 C CA . TYR A 1 170 ? -12.074 -10.592 2.731 1.00 89.44 170 TYR A CA 1
ATOM 1330 C C . TYR A 1 170 ? -11.748 -9.140 2.407 1.00 89.44 170 TYR A C 1
ATOM 1332 O O . TYR A 1 170 ? -11.295 -8.368 3.257 1.00 89.44 170 TYR A O 1
ATOM 1340 N N . GLN A 1 171 ? -12.051 -8.756 1.172 1.00 90.94 171 GLN A N 1
ATOM 1341 C CA . GLN A 1 171 ? -11.968 -7.386 0.704 1.00 9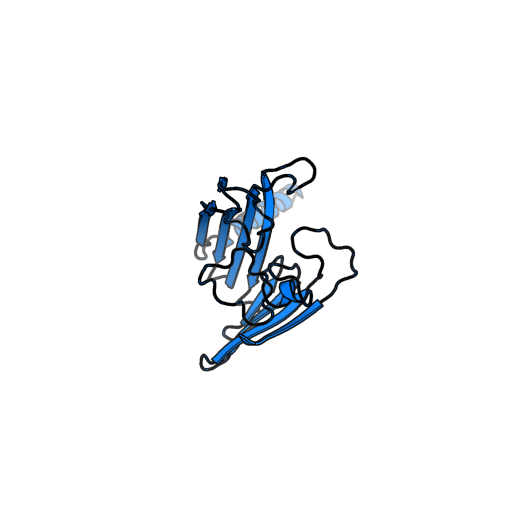0.94 171 GLN A CA 1
ATOM 1342 C C . GLN A 1 171 ? -13.179 -7.047 -0.166 1.00 90.94 171 GLN A C 1
ATOM 1344 O O . GLN A 1 171 ? -13.521 -7.774 -1.095 1.00 90.94 171 GLN A O 1
ATOM 1349 N N . LEU A 1 172 ? -13.779 -5.887 0.093 1.00 93.00 172 LEU A N 1
ATOM 1350 C CA . LEU A 1 172 ? -14.754 -5.231 -0.776 1.00 93.00 172 LEU A CA 1
ATOM 1351 C C . LEU A 1 172 ? -14.268 -3.810 -1.049 1.00 93.00 172 LEU A C 1
ATOM 1353 O O . LEU A 1 172 ? -14.138 -3.023 -0.116 1.00 93.00 172 LEU A O 1
ATOM 1357 N N . ALA A 1 173 ? -13.982 -3.465 -2.299 1.00 92.06 173 ALA A N 1
ATOM 1358 C CA . ALA A 1 173 ? -13.338 -2.203 -2.638 1.00 92.06 173 ALA A CA 1
ATOM 1359 C C . ALA A 1 173 ? -13.927 -1.527 -3.872 1.00 92.06 173 ALA A C 1
ATOM 1361 O O . ALA A 1 173 ? -14.403 -2.177 -4.801 1.00 92.06 173 ALA A O 1
ATOM 1362 N N . LEU A 1 174 ? -13.842 -0.200 -3.873 1.00 92.06 174 LEU A N 1
ATOM 1363 C CA . LEU A 1 174 ? -14.135 0.669 -5.003 1.00 92.06 174 LEU A CA 1
ATOM 1364 C C . LEU A 1 174 ? -12.887 1.493 -5.309 1.00 92.06 174 LEU A C 1
ATOM 1366 O O . LEU A 1 174 ? -12.370 2.192 -4.435 1.00 92.06 174 LEU A O 1
ATOM 1370 N N . TYR A 1 175 ? -12.435 1.424 -6.554 1.00 89.75 175 TYR A N 1
ATOM 1371 C CA . TYR A 1 175 ? -11.217 2.050 -7.045 1.00 89.75 175 TYR A CA 1
ATOM 1372 C C . TYR A 1 175 ? -11.496 3.009 -8.195 1.00 89.75 175 TYR A C 1
ATOM 1374 O O . TYR A 1 175 ? -12.491 2.882 -8.917 1.00 89.75 175 TYR A O 1
ATOM 1382 N N . ASN A 1 176 ? -10.596 3.972 -8.367 1.00 86.81 176 ASN A N 1
ATOM 1383 C CA . ASN A 1 176 ? -10.644 4.919 -9.471 1.00 86.81 176 ASN A CA 1
ATOM 1384 C C . ASN A 1 176 ? -10.136 4.322 -10.803 1.00 86.81 176 ASN A C 1
ATOM 1386 O O . ASN A 1 176 ? -10.577 4.782 -11.852 1.00 86.81 176 ASN A O 1
ATOM 1390 N N . GLY A 1 177 ? -9.277 3.294 -10.735 1.00 77.25 177 GLY A N 1
ATOM 1391 C CA . GLY A 1 177 ? -8.850 2.434 -11.846 1.00 77.25 177 GLY A CA 1
ATOM 1392 C C . GLY A 1 177 ? -7.710 2.957 -12.715 1.00 77.25 177 GLY A C 1
ATOM 1393 O O . GLY A 1 177 ? -7.358 2.311 -13.696 1.00 77.25 177 GLY A O 1
ATOM 1394 N N . ALA A 1 178 ? -7.132 4.106 -12.358 1.00 78.56 178 ALA A N 1
ATOM 1395 C CA . ALA A 1 178 ? -6.059 4.747 -13.122 1.00 78.56 178 ALA A CA 1
ATOM 1396 C C . ALA A 1 178 ? -4.656 4.196 -12.781 1.00 78.56 178 ALA A C 1
ATOM 1398 O O . ALA A 1 178 ? -3.652 4.544 -13.418 1.00 78.56 178 ALA A O 1
ATOM 1399 N N . GLY A 1 179 ? -4.556 3.358 -11.749 1.00 78.00 179 GLY A N 1
ATOM 1400 C CA . GLY A 1 179 ? -3.311 2.928 -11.134 1.00 78.00 179 GLY A CA 1
ATOM 1401 C C . GLY A 1 179 ? -2.615 4.037 -10.340 1.00 78.00 179 GLY A C 1
ATOM 1402 O O . GLY A 1 179 ? -3.060 5.179 -10.233 1.00 78.00 179 GLY A O 1
ATOM 1403 N N . TYR A 1 180 ? -1.455 3.703 -9.774 1.00 78.44 180 TYR A N 1
ATOM 1404 C CA . TYR A 1 180 ? -0.701 4.624 -8.912 1.00 78.44 180 TYR A CA 1
ATOM 1405 C C . TYR A 1 180 ? 0.238 5.594 -9.646 1.00 78.44 180 TYR A C 1
ATOM 1407 O O . TYR A 1 180 ? 0.741 6.541 -9.045 1.00 78.44 180 TYR A O 1
ATOM 1415 N N . LYS A 1 181 ? 0.528 5.342 -10.929 1.00 76.81 181 LYS A N 1
ATOM 1416 C CA . LYS A 1 181 ? 1.502 6.119 -11.723 1.00 76.81 181 LYS A CA 1
ATOM 1417 C C . LYS A 1 181 ? 0.870 7.192 -12.609 1.00 76.81 181 LYS A C 1
ATOM 1419 O O . LYS A 1 181 ? 1.594 7.897 -13.308 1.00 76.81 181 LYS A O 1
ATOM 1424 N N . LYS A 1 182 ? -0.457 7.296 -12.628 1.00 75.38 182 LYS A N 1
ATOM 1425 C CA . LYS A 1 182 ? -1.191 8.227 -13.485 1.00 75.38 182 LYS A CA 1
ATOM 1426 C C . LYS A 1 182 ? -2.163 9.044 -12.649 1.00 75.38 182 LYS A C 1
ATOM 1428 O O . LYS A 1 182 ? -2.619 8.601 -11.597 1.00 75.38 182 LYS A O 1
ATOM 1433 N N . LEU A 1 183 ? -2.452 10.247 -13.133 1.00 72.69 183 LEU A N 1
ATOM 1434 C CA . LEU A 1 183 ? -3.610 10.999 -12.672 1.00 72.69 183 LEU A CA 1
ATOM 1435 C C . LEU A 1 183 ? -4.868 10.363 -13.260 1.00 72.69 183 LEU A C 1
ATOM 1437 O O . LEU A 1 183 ? -4.816 9.722 -14.307 1.00 72.69 183 LEU A O 1
ATOM 1441 N N . GLU A 1 184 ? -5.976 10.498 -12.545 1.00 70.50 184 GLU A N 1
ATOM 1442 C CA . GLU A 1 184 ? -7.228 9.877 -12.938 1.00 70.50 184 GLU A CA 1
ATOM 1443 C C . GLU A 1 184 ? -8.018 10.748 -13.921 1.00 70.50 184 GLU A C 1
ATOM 1445 O O . GLU A 1 184 ? -8.210 11.936 -13.677 1.00 70.50 184 GLU A O 1
ATOM 1450 N N . ASP A 1 185 ? -8.502 10.120 -14.998 1.00 75.44 185 ASP A N 1
ATOM 1451 C CA . ASP A 1 185 ? -9.308 10.747 -16.056 1.00 75.44 185 ASP A CA 1
ATOM 1452 C C . ASP A 1 185 ? -10.810 10.384 -15.952 1.00 75.44 185 ASP A C 1
ATOM 1454 O O . ASP A 1 185 ? -11.570 10.510 -16.911 1.00 75.44 185 ASP A O 1
ATOM 1458 N N . ASN A 1 186 ? -11.266 9.923 -14.781 1.00 73.69 186 ASN A N 1
ATOM 1459 C CA . ASN A 1 186 ? -12.654 9.550 -14.466 1.00 73.69 186 ASN A CA 1
ATOM 1460 C C . ASN A 1 186 ? -13.317 8.478 -15.363 1.00 73.69 186 ASN A C 1
ATOM 1462 O O . ASN A 1 186 ? -14.543 8.402 -15.439 1.00 73.69 186 ASN A O 1
ATOM 1466 N N . THR A 1 187 ? -12.546 7.608 -16.009 1.00 73.75 187 THR A N 1
ATOM 1467 C CA . THR A 1 187 ? -13.059 6.632 -16.993 1.00 73.75 187 THR A CA 1
ATOM 1468 C C . THR A 1 187 ? -12.990 5.170 -16.547 1.00 73.75 187 THR A C 1
ATOM 1470 O O . THR A 1 187 ? -13.687 4.337 -17.119 1.00 73.75 187 THR A O 1
ATOM 1473 N N . GLU A 1 188 ? -12.218 4.844 -15.508 1.00 72.19 188 GLU A N 1
ATOM 1474 C CA . GLU A 1 188 ? -11.781 3.462 -15.230 1.00 72.19 188 GLU A CA 1
ATOM 1475 C C . GLU A 1 188 ? -12.299 2.900 -13.888 1.00 72.19 188 GLU A C 1
ATOM 1477 O O . GLU A 1 188 ? -11.720 1.978 -13.326 1.00 72.19 188 GLU A O 1
ATOM 1482 N N . LYS A 1 189 ? -13.424 3.411 -13.359 1.00 84.06 189 LYS A N 1
ATOM 1483 C CA . LYS A 1 189 ? -13.968 2.973 -12.056 1.00 84.06 189 LYS A CA 1
ATOM 1484 C C . LYS A 1 189 ? -14.104 1.454 -11.963 1.00 84.06 189 LYS A C 1
ATOM 1486 O O . LYS A 1 189 ? -14.685 0.816 -12.838 1.00 84.06 189 LYS A O 1
ATOM 1491 N N . MET A 1 190 ? -13.651 0.896 -10.845 1.00 84.44 190 MET A N 1
ATOM 1492 C CA . MET A 1 190 ? -13.606 -0.548 -10.645 1.00 84.44 190 MET A CA 1
ATOM 1493 C C . MET A 1 190 ? -14.139 -0.931 -9.268 1.00 84.44 190 MET A C 1
ATOM 1495 O O . MET A 1 190 ? -13.754 -0.349 -8.257 1.00 84.44 190 MET A O 1
ATOM 1499 N N . GLY A 1 191 ? -15.011 -1.937 -9.232 1.00 88.12 191 GLY A N 1
ATOM 1500 C CA . GLY A 1 191 ? -15.414 -2.618 -8.005 1.00 88.12 191 GLY A CA 1
ATOM 1501 C C . GLY A 1 191 ? -14.699 -3.959 -7.888 1.00 88.12 191 GLY A C 1
ATOM 1502 O O . GLY A 1 191 ? -14.650 -4.713 -8.856 1.00 88.12 191 GLY A O 1
ATOM 1503 N N . VAL A 1 192 ? -14.154 -4.258 -6.712 1.00 86.44 192 VAL A N 1
ATOM 1504 C CA . VAL A 1 192 ? -13.459 -5.517 -6.426 1.00 86.44 192 VAL A CA 1
ATOM 1505 C C . VAL A 1 192 ? -14.080 -6.167 -5.200 1.00 86.44 192 VAL A C 1
ATOM 1507 O O . VAL A 1 192 ? -14.272 -5.518 -4.175 1.00 86.44 192 VAL A O 1
ATOM 1510 N N . ALA A 1 193 ? -14.356 -7.462 -5.306 1.00 88.88 193 ALA A N 1
ATOM 1511 C CA . ALA A 1 193 ? -14.671 -8.323 -4.180 1.00 88.88 193 ALA A CA 1
ATOM 1512 C C . ALA A 1 193 ? -13.725 -9.524 -4.226 1.00 88.88 193 ALA A C 1
ATOM 1514 O O . ALA A 1 193 ? -13.644 -10.199 -5.255 1.00 88.88 193 ALA A O 1
ATOM 1515 N N . SER A 1 194 ? -12.997 -9.775 -3.143 1.00 83.81 194 SER A N 1
ATOM 1516 C CA . SER A 1 194 ? -12.059 -10.893 -3.056 1.00 83.81 194 SER A CA 1
ATOM 1517 C C . SER A 1 194 ? -12.094 -11.562 -1.685 1.00 83.81 194 SER A C 1
ATOM 1519 O O . SER A 1 194 ? -12.417 -10.946 -0.668 1.00 83.81 194 SER A O 1
ATOM 1521 N N . LEU A 1 195 ? -11.795 -12.860 -1.705 1.00 83.75 195 LEU A N 1
ATOM 1522 C CA . LEU A 1 195 ? -11.559 -13.716 -0.549 1.00 83.75 195 LEU A CA 1
ATOM 1523 C C . LEU A 1 195 ? -10.146 -14.277 -0.726 1.00 83.75 195 LEU A C 1
ATOM 1525 O O . LEU A 1 195 ? -9.822 -14.747 -1.823 1.00 83.75 195 LEU A O 1
ATOM 1529 N N . LEU A 1 196 ? -9.320 -14.160 0.307 1.00 70.44 196 LEU A N 1
ATOM 1530 C CA . LEU A 1 196 ? -7.904 -14.535 0.316 1.00 70.44 196 LEU A CA 1
ATOM 1531 C C . LEU A 1 196 ? -7.640 -15.577 1.397 1.00 70.44 196 LEU A C 1
ATOM 1533 O O . LEU A 1 196 ? -8.169 -15.402 2.519 1.00 70.44 196 LEU A O 1
#

Foldseek 3Di:
DDPVVVVVVVVVVVVVVVVVVCPAPAWDKDKDKDWDWDFDDDDPPDDDDPQDPHTDIDTQWIKIKMWTGGVVQAKIWIWIKIFGQGVCPDPPDRGDIFGQDTWMWRQPPDPDPFKTKIAFKAFDDDDDQPPPPDDDPPRDGPCRVVVVARHGIFGWIKIKGADPPRPFIKIWIWGLRPHRPDDGPSPGIDTDTDTD